Protein AF-A0A4Q0YR95-F1 (afdb_monomer_lite)

Foldseek 3Di:
DDDDDPCQDQQQFDWDDDPNDTDTDGDDDPDWLDELVVLVLVVLVCLLVVVVVCLVVSVVCVVVVRYDDPDPLSVLLSCLLCCLVVNRNDPCNVVSVVVNLVVLVVQCVPPVRVLVSLCSVQARVLLNQLSVCLVVVPLVSNQVSLVSSLVSLVCSQPVDPPNPPCPVSQENSSSLSSLLCSCVPRVRDYPDDDSRHDPCSSDDDD

InterPro domains:
  IPR029074 Immunity protein 49 [PF15575] (20-199)

Secondary structure (DSSP, 8-state):
-------PPTT-EEEEEETTEEEEEEP----SSEEHHHHHHHHHHHHHTT-GGGHHHHHHHHHTT-EE-SSHHHHHHHHHHHHHTTSS--S-HHHHHHHHHHHHHHHHTSGGGHHHHHHIIIIIIHHHHHHHHHHHT-HHHHHHHHHHHHHHHHHHHHSSS-GGG-GGGS--HHHHHHHHHHHHHH----SS--TTS-GGGGS---

Sequence (206 aa):
MTHRRNAVPQDAVFPFCYGEREFKLSGHKGKLPIEAPDWFHSIALTIVARRFEDLNDLMAIEENGLLEYRSKQTKLAMDLCLHCLGLKPSAEPSELLDTFLAEIESNQKIQEKKELALGGLTITLGFFDVMRAIHAKDETDYRQAIYKAVEMHKEWFTHDEDFSGRIIGYISLPLLAAAKYAYSKYGFNIDFESPYLPTYIFMDQK

Structure (mmCIF, N/CA/C/O backbone):
data_AF-A0A4Q0YR95-F1
#
_entry.id   AF-A0A4Q0YR95-F1
#
loop_
_atom_site.group_PDB
_atom_site.id
_atom_site.type_symbol
_atom_site.label_atom_id
_atom_site.label_alt_id
_atom_site.label_comp_id
_atom_site.label_asym_id
_atom_site.label_entity_id
_atom_site.label_seq_id
_atom_site.pdbx_PDB_ins_code
_atom_site.Cartn_x
_atom_site.Cartn_y
_atom_site.Cartn_z
_atom_site.occupancy
_atom_site.B_iso_or_equiv
_atom_site.auth_seq_id
_atom_site.auth_comp_id
_atom_site.auth_asym_id
_atom_site.auth_atom_id
_atom_site.pdbx_PDB_model_num
ATOM 1 N N . MET A 1 1 ? 10.758 -31.265 -5.517 1.00 30.92 1 MET A N 1
ATOM 2 C CA . MET A 1 1 ? 10.386 -31.113 -6.937 1.00 30.92 1 MET A CA 1
ATOM 3 C C . MET A 1 1 ? 10.092 -29.643 -7.152 1.00 30.92 1 MET A C 1
ATOM 5 O O . MET A 1 1 ? 9.118 -29.142 -6.618 1.00 30.92 1 MET A O 1
ATOM 9 N N . THR A 1 2 ? 11.009 -28.930 -7.794 1.00 32.34 2 THR A N 1
ATOM 10 C CA . THR A 1 2 ? 10.889 -27.505 -8.107 1.00 32.34 2 THR A CA 1
ATOM 11 C C . THR A 1 2 ? 9.807 -27.333 -9.168 1.00 32.34 2 THR A C 1
ATOM 13 O O . THR A 1 2 ? 9.967 -27.816 -10.290 1.00 32.34 2 THR A O 1
ATOM 16 N N . HIS A 1 3 ? 8.689 -26.695 -8.815 1.00 31.12 3 HIS A N 1
ATOM 17 C CA . HIS A 1 3 ? 7.694 -26.291 -9.802 1.00 31.12 3 HIS A CA 1
ATOM 18 C C . HIS A 1 3 ? 8.397 -25.451 -10.873 1.00 31.12 3 HIS A C 1
ATOM 20 O O . HIS A 1 3 ? 9.114 -24.493 -10.576 1.00 31.12 3 HIS A O 1
ATOM 26 N N . ARG A 1 4 ? 8.268 -25.884 -12.132 1.00 36.03 4 ARG A N 1
ATOM 27 C CA . ARG A 1 4 ? 8.764 -25.141 -13.288 1.00 36.03 4 ARG A CA 1
ATOM 28 C C . ARG A 1 4 ? 8.115 -23.763 -13.239 1.00 36.03 4 ARG A C 1
ATOM 30 O O . ARG A 1 4 ? 6.894 -23.677 -13.321 1.00 36.03 4 ARG A O 1
ATOM 37 N N . ARG A 1 5 ? 8.932 -22.707 -13.138 1.00 46.91 5 ARG A N 1
ATOM 38 C CA . ARG A 1 5 ? 8.509 -21.344 -13.486 1.00 46.91 5 ARG A CA 1
ATOM 39 C C . ARG A 1 5 ? 7.731 -21.427 -14.798 1.00 46.91 5 ARG A C 1
ATOM 41 O O . ARG A 1 5 ? 8.181 -22.129 -15.708 1.00 46.91 5 ARG A O 1
ATOM 48 N N . ASN A 1 6 ? 6.622 -20.698 -14.900 1.00 42.84 6 ASN A N 1
ATOM 49 C CA . ASN A 1 6 ? 5.956 -20.384 -16.163 1.00 42.84 6 ASN A CA 1
ATOM 50 C C . ASN A 1 6 ? 6.914 -19.561 -17.046 1.00 42.84 6 ASN A C 1
ATOM 52 O O . ASN A 1 6 ? 6.737 -18.370 -17.269 1.00 42.84 6 ASN A O 1
ATOM 56 N N . ALA A 1 7 ? 7.995 -20.186 -17.503 1.00 49.75 7 ALA A N 1
ATOM 57 C CA . ALA A 1 7 ? 8.909 -19.658 -18.487 1.00 49.75 7 ALA A CA 1
ATOM 58 C C . ALA A 1 7 ? 8.273 -19.961 -19.839 1.00 49.75 7 ALA A C 1
ATOM 60 O O . ALA A 1 7 ? 8.592 -20.961 -20.480 1.00 49.75 7 ALA A O 1
ATOM 61 N N . VAL A 1 8 ? 7.310 -19.129 -20.235 1.00 53.41 8 VAL A N 1
ATOM 62 C CA . VAL A 1 8 ? 6.854 -19.113 -21.623 1.00 53.41 8 VAL A CA 1
ATOM 63 C C . VAL A 1 8 ? 8.092 -18.788 -22.468 1.00 53.41 8 VAL A C 1
ATOM 65 O O . VAL A 1 8 ? 8.757 -17.784 -22.187 1.00 53.41 8 VAL A O 1
ATOM 68 N N . PRO A 1 9 ? 8.479 -19.649 -23.429 1.00 55.91 9 PRO A N 1
ATOM 69 C CA . PRO A 1 9 ? 9.606 -19.368 -24.302 1.00 55.91 9 PRO A CA 1
ATOM 70 C C . PRO A 1 9 ? 9.427 -18.001 -24.957 1.00 55.91 9 PRO A C 1
ATOM 72 O O . PRO A 1 9 ? 8.311 -17.627 -25.320 1.00 55.91 9 PRO A O 1
ATOM 75 N N . GLN A 1 10 ? 10.523 -17.257 -25.093 1.00 55.00 10 GLN A N 1
ATOM 76 C CA . GLN A 1 10 ? 10.536 -16.045 -25.905 1.00 55.00 10 GLN A CA 1
ATOM 77 C C . GLN A 1 10 ? 9.979 -16.424 -27.287 1.00 55.00 10 GLN A C 1
ATOM 79 O O . GLN A 1 10 ? 10.401 -17.436 -27.845 1.00 55.00 10 GLN A O 1
ATOM 84 N N . ASP A 1 11 ? 8.967 -15.692 -27.754 1.00 62.09 11 ASP A N 1
ATOM 85 C CA . ASP A 1 11 ? 8.247 -15.924 -29.020 1.00 62.09 11 ASP A CA 1
ATOM 86 C C . ASP A 1 11 ? 7.175 -17.033 -29.016 1.00 62.09 11 ASP A C 1
ATOM 88 O O . ASP A 1 11 ? 6.506 -17.249 -30.030 1.00 62.09 11 ASP A O 1
ATOM 92 N N . ALA A 1 12 ? 6.923 -17.702 -27.885 1.00 68.25 12 ALA A N 1
ATOM 93 C CA . ALA A 1 12 ? 5.752 -18.567 -27.770 1.00 68.25 12 ALA A CA 1
ATOM 94 C C . ALA A 1 12 ? 4.478 -17.716 -27.644 1.00 68.25 12 ALA A C 1
ATOM 96 O O . ALA A 1 12 ? 4.335 -16.890 -26.738 1.00 68.25 12 ALA A O 1
ATOM 97 N N . VAL A 1 13 ? 3.549 -17.934 -28.573 1.00 72.31 13 VAL A N 1
ATOM 98 C CA . VAL A 1 13 ? 2.213 -17.338 -28.547 1.00 72.31 13 VAL A CA 1
ATOM 99 C C . VAL A 1 13 ? 1.330 -18.186 -27.642 1.00 72.31 13 VAL A C 1
ATOM 101 O O . VAL A 1 13 ? 1.069 -19.351 -27.938 1.00 72.31 13 VAL A O 1
ATOM 104 N N . PHE A 1 14 ? 0.868 -17.598 -26.544 1.00 71.06 14 PHE A N 1
ATOM 105 C CA . PHE A 1 14 ? -0.110 -18.206 -25.658 1.00 71.06 14 PHE A CA 1
ATOM 106 C C . PHE A 1 14 ? -1.522 -17.782 -26.091 1.00 71.06 14 PHE A C 1
ATOM 108 O O . PHE A 1 14 ? -1.833 -16.584 -26.046 1.00 71.06 14 PHE A O 1
ATOM 115 N N . PRO A 1 15 ? -2.375 -18.722 -26.537 1.00 77.69 15 PRO A N 1
ATOM 116 C CA . PRO A 1 15 ? -3.771 -18.424 -26.805 1.00 77.69 15 PRO A CA 1
ATOM 117 C C . PRO A 1 15 ? -4.523 -18.262 -25.479 1.00 77.69 15 PRO A C 1
ATOM 119 O O . PRO A 1 15 ? -4.518 -19.146 -24.624 1.00 77.69 15 PRO A O 1
ATOM 122 N N . PHE A 1 16 ? -5.174 -17.119 -25.314 1.00 79.44 16 PHE A N 1
ATOM 123 C CA . PHE A 1 16 ? -6.050 -16.803 -24.192 1.00 79.44 16 PHE A CA 1
ATOM 124 C C . PHE A 1 16 ? -7.426 -16.444 -24.746 1.00 79.44 16 PHE A C 1
ATOM 126 O O . PHE A 1 16 ? -7.534 -15.531 -25.557 1.00 79.44 16 PHE A O 1
ATOM 133 N N . CYS A 1 17 ? -8.483 -17.128 -24.316 1.00 82.56 17 CYS A N 1
ATOM 134 C CA . CYS A 1 17 ? -9.848 -16.775 -24.705 1.00 82.56 17 CYS A CA 1
ATOM 135 C C . CYS A 1 17 ? -10.537 -16.003 -23.578 1.00 82.56 17 CYS A C 1
ATOM 137 O O . CYS A 1 17 ? -10.539 -16.451 -22.432 1.00 82.56 17 CYS A O 1
ATOM 139 N N . TYR A 1 18 ? -11.167 -14.878 -23.917 1.00 78.94 18 TYR A N 1
ATOM 140 C CA . TYR A 1 18 ? -12.079 -14.163 -23.027 1.00 78.94 18 TYR A CA 1
ATOM 141 C C . TYR A 1 18 ? -13.428 -13.990 -23.723 1.00 78.94 18 TYR A C 1
ATOM 143 O O . TYR A 1 18 ? -13.545 -13.281 -24.727 1.00 78.94 18 TYR A O 1
ATOM 151 N N . GLY A 1 19 ? -14.439 -14.693 -23.206 1.00 83.81 19 GLY A N 1
ATOM 152 C CA . GLY A 1 19 ? -15.699 -14.897 -23.917 1.00 83.81 19 GLY A CA 1
ATOM 153 C C . GLY A 1 19 ? -15.459 -15.630 -25.239 1.00 83.81 19 GLY A C 1
ATOM 154 O O . GLY A 1 19 ? -14.749 -16.631 -25.282 1.00 83.81 19 GLY A O 1
ATOM 155 N N . GLU A 1 20 ? -16.013 -15.101 -26.326 1.00 87.25 20 GLU A N 1
ATOM 156 C CA . GLU A 1 20 ? -15.857 -15.661 -27.678 1.00 87.25 20 GLU A CA 1
ATOM 157 C C . GLU A 1 20 ? -14.596 -15.160 -28.403 1.00 87.25 20 GLU A C 1
ATOM 159 O O . GLU A 1 20 ? -14.344 -15.524 -29.552 1.00 87.25 20 GLU A O 1
ATOM 164 N N . ARG A 1 21 ? -13.796 -14.300 -27.760 1.00 77.06 21 ARG A N 1
ATOM 165 C CA . ARG A 1 21 ? -12.640 -13.662 -28.389 1.00 77.06 21 ARG A CA 1
ATOM 166 C C . ARG A 1 21 ? -11.344 -14.349 -27.981 1.00 77.06 21 ARG A C 1
ATOM 168 O O . ARG A 1 21 ? -11.005 -14.398 -26.801 1.00 77.06 21 ARG A O 1
ATOM 175 N N . GLU A 1 22 ? -10.599 -14.822 -28.975 1.00 89.81 22 GLU A N 1
ATOM 176 C CA . GLU A 1 22 ? -9.243 -15.343 -28.801 1.00 89.81 22 GLU A CA 1
ATOM 177 C C . GLU A 1 22 ? -8.216 -14.201 -28.881 1.00 89.81 22 GLU A C 1
ATOM 179 O O . GLU A 1 22 ? -8.213 -13.391 -29.812 1.00 89.81 22 GLU A O 1
ATOM 184 N N . PHE A 1 23 ? -7.320 -14.157 -27.903 1.00 84.25 23 PHE A N 1
ATOM 185 C CA . PHE A 1 23 ? -6.152 -13.293 -27.839 1.00 84.25 23 PHE A CA 1
ATOM 186 C C . PHE A 1 23 ? -4.902 -14.146 -28.007 1.00 84.25 23 PHE A C 1
ATOM 188 O O . PHE A 1 23 ? -4.759 -15.204 -27.399 1.00 84.25 23 PHE A O 1
ATOM 195 N N . LYS A 1 24 ? -3.968 -13.657 -28.815 1.00 83.56 24 LYS A N 1
ATOM 196 C CA . LYS A 1 24 ? -2.672 -14.291 -29.049 1.00 83.56 24 LYS A CA 1
ATOM 197 C C . LYS A 1 24 ? -1.614 -13.452 -28.359 1.00 83.56 24 LYS A C 1
ATOM 199 O O . LYS A 1 24 ? -1.195 -12.428 -28.890 1.00 83.56 24 LYS A O 1
ATOM 204 N N . LEU A 1 25 ? -1.254 -13.848 -27.142 1.00 74.81 25 LEU A N 1
ATOM 205 C CA . LEU A 1 25 ? -0.317 -13.103 -26.310 1.00 74.81 25 LEU A CA 1
ATOM 206 C C . LEU A 1 25 ? 1.092 -13.649 -26.522 1.00 74.81 25 LEU A C 1
ATOM 208 O O . LEU A 1 25 ? 1.332 -14.839 -26.336 1.00 74.81 25 LEU A O 1
ATOM 212 N N . SER A 1 26 ? 2.031 -12.788 -26.897 1.00 66.38 26 SER A N 1
ATOM 213 C CA . SER A 1 26 ? 3.437 -13.176 -26.993 1.00 66.38 26 SER A CA 1
ATOM 214 C C . SER A 1 26 ? 4.070 -13.198 -25.605 1.00 66.38 26 SER A C 1
ATOM 216 O O . SER A 1 26 ? 4.016 -12.206 -24.870 1.00 66.38 26 SER A O 1
ATOM 218 N N . GLY A 1 27 ? 4.707 -14.315 -25.253 1.00 58.44 27 GLY A N 1
ATOM 219 C CA . GLY A 1 27 ? 5.546 -14.393 -24.064 1.00 58.44 27 GLY A CA 1
ATOM 220 C C . GLY A 1 27 ? 6.727 -13.427 -24.166 1.00 58.44 27 GLY A C 1
ATOM 221 O O . GLY A 1 27 ? 7.468 -13.437 -25.148 1.00 58.44 27 GLY A O 1
ATOM 222 N N . HIS A 1 28 ? 6.921 -12.606 -23.137 1.00 56.16 28 HIS A N 1
ATOM 223 C CA . HIS A 1 28 ? 8.118 -11.786 -22.974 1.00 56.16 28 HIS A CA 1
ATOM 224 C C . HIS A 1 28 ? 8.900 -12.316 -21.773 1.00 56.16 28 HIS A C 1
ATOM 226 O O . HIS A 1 28 ? 8.308 -12.656 -20.747 1.00 56.16 28 HIS A O 1
ATOM 232 N N . LYS A 1 29 ? 10.236 -12.367 -21.864 1.00 59.12 29 LYS A N 1
ATOM 233 C CA . LYS A 1 29 ? 11.054 -12.534 -20.657 1.00 59.12 29 LYS A CA 1
ATOM 234 C C . LYS A 1 29 ? 10.781 -11.330 -19.762 1.00 59.12 29 LYS A C 1
ATOM 236 O O . LYS A 1 29 ? 11.094 -10.206 -20.154 1.00 59.12 29 LYS A O 1
ATOM 241 N N . GLY A 1 30 ? 10.198 -11.567 -18.588 1.00 59.97 30 GLY A N 1
ATOM 242 C CA . GLY A 1 30 ? 10.101 -10.538 -17.558 1.00 59.97 30 GLY A CA 1
ATOM 243 C C . GLY A 1 30 ? 11.485 -9.932 -17.333 1.00 59.97 30 GLY A C 1
ATOM 244 O O . GLY A 1 30 ? 12.474 -10.665 -17.238 1.00 59.97 30 GLY A O 1
ATOM 245 N N . LYS A 1 31 ? 11.574 -8.600 -17.323 1.00 65.62 31 LYS A N 1
ATOM 246 C CA . LYS A 1 31 ? 12.810 -7.929 -16.925 1.00 65.62 31 LYS A CA 1
ATOM 247 C C . LYS A 1 31 ? 12.984 -8.168 -15.427 1.00 65.62 31 LYS A C 1
ATOM 249 O O . LYS A 1 31 ? 12.062 -7.926 -14.657 1.00 65.62 31 LYS A O 1
ATOM 254 N N . LEU A 1 32 ? 14.139 -8.711 -15.055 1.00 69.50 32 LEU A N 1
ATOM 255 C CA . LEU A 1 32 ? 14.597 -8.744 -13.673 1.00 69.50 32 LEU A CA 1
ATOM 256 C C . LEU A 1 32 ? 15.704 -7.693 -13.519 1.00 69.50 32 LEU A C 1
ATOM 258 O O . LEU A 1 32 ? 16.542 -7.595 -14.424 1.00 69.50 32 LEU A O 1
ATOM 262 N N . PRO A 1 33 ? 15.748 -6.963 -12.395 1.00 80.44 33 PRO A N 1
ATOM 263 C CA . PRO A 1 33 ? 14.792 -7.006 -11.276 1.00 80.44 33 PRO A CA 1
ATOM 264 C C . PRO A 1 33 ? 13.407 -6.417 -11.636 1.00 80.44 33 PRO A C 1
ATOM 266 O O . PRO A 1 33 ? 13.286 -5.669 -12.603 1.00 80.44 33 PRO A O 1
ATOM 269 N N . ILE A 1 34 ? 12.357 -6.816 -10.904 1.00 88.25 34 ILE A N 1
ATOM 270 C CA . ILE A 1 34 ? 10.993 -6.270 -11.064 1.00 88.25 34 ILE A CA 1
ATOM 271 C C . ILE A 1 34 ? 10.859 -5.044 -10.166 1.00 88.25 34 ILE A C 1
ATOM 273 O O . ILE A 1 34 ? 11.240 -5.095 -8.998 1.00 88.25 34 ILE A O 1
ATOM 277 N N . GLU A 1 35 ? 10.282 -3.957 -10.666 1.00 90.75 35 GLU A N 1
ATOM 278 C CA . GLU A 1 35 ? 10.023 -2.787 -9.830 1.00 90.75 35 GLU A CA 1
ATOM 279 C C . GLU A 1 35 ? 9.022 -3.116 -8.717 1.00 90.75 35 GLU A C 1
ATOM 281 O O . GLU A 1 35 ? 7.934 -3.639 -8.968 1.00 90.75 35 GLU A O 1
ATOM 286 N N . ALA A 1 36 ? 9.378 -2.791 -7.471 1.00 92.38 36 ALA A N 1
ATOM 287 C CA . ALA A 1 36 ? 8.553 -3.122 -6.313 1.00 92.38 36 ALA A CA 1
ATOM 288 C C . ALA A 1 36 ? 7.101 -2.593 -6.401 1.00 92.38 36 ALA A C 1
ATOM 290 O O . ALA A 1 36 ? 6.194 -3.348 -6.046 1.00 92.38 36 ALA A O 1
ATOM 291 N N . PRO A 1 37 ? 6.825 -1.374 -6.919 1.00 89.56 37 PRO A N 1
ATOM 292 C CA . PRO A 1 37 ? 5.449 -0.918 -7.129 1.00 89.56 37 PRO A CA 1
ATOM 293 C C . PRO A 1 37 ? 4.638 -1.797 -8.097 1.00 89.56 37 PRO A C 1
ATOM 295 O O . PRO A 1 37 ? 3.492 -2.130 -7.801 1.00 89.56 37 PRO A O 1
ATOM 298 N N . ASP A 1 38 ? 5.227 -2.233 -9.215 1.00 89.44 38 ASP A N 1
ATOM 299 C CA . ASP A 1 38 ? 4.552 -3.088 -10.207 1.00 89.44 38 ASP A CA 1
ATOM 300 C C . ASP A 1 38 ? 4.279 -4.493 -9.656 1.00 89.44 38 ASP A C 1
ATOM 302 O O . ASP A 1 38 ? 3.220 -5.093 -9.876 1.00 89.44 38 ASP A O 1
ATOM 306 N N . TRP A 1 39 ? 5.224 -5.015 -8.877 1.00 93.94 39 TRP A N 1
ATOM 307 C CA . TRP A 1 39 ? 5.022 -6.247 -8.128 1.00 93.94 39 TRP A CA 1
ATOM 308 C C . TRP A 1 39 ? 3.880 -6.113 -7.108 1.00 93.94 39 TRP A C 1
ATOM 310 O O . TRP A 1 39 ? 3.000 -6.974 -7.051 1.00 93.94 39 TRP A O 1
ATOM 320 N N . PHE A 1 40 ? 3.824 -5.012 -6.358 1.00 94.88 40 PHE A N 1
ATOM 321 C CA . PHE A 1 40 ? 2.749 -4.778 -5.395 1.00 94.88 40 PHE A CA 1
ATOM 322 C C . PHE A 1 40 ? 1.379 -4.615 -6.071 1.00 94.88 40 PHE A C 1
ATOM 324 O O . PHE A 1 40 ? 0.372 -5.113 -5.567 1.00 94.88 40 PHE A O 1
ATOM 331 N N . HIS A 1 41 ? 1.321 -4.006 -7.258 1.00 93.06 41 HIS A N 1
ATOM 332 C CA . HIS A 1 41 ? 0.108 -3.995 -8.081 1.00 93.06 41 HIS A CA 1
ATOM 333 C C . HIS A 1 41 ? -0.371 -5.410 -8.430 1.00 93.06 41 HIS A C 1
ATOM 335 O O . HIS A 1 41 ? -1.574 -5.672 -8.411 1.00 93.06 41 HIS A O 1
ATOM 341 N N . SER A 1 42 ? 0.551 -6.342 -8.676 1.00 93.88 42 SER A N 1
ATOM 342 C CA . SER A 1 42 ? 0.215 -7.750 -8.919 1.00 93.88 42 SER A CA 1
ATOM 343 C C . SER A 1 42 ? -0.379 -8.419 -7.672 1.00 93.88 42 SER A C 1
ATOM 345 O O . SER A 1 42 ? -1.356 -9.161 -7.785 1.00 93.88 42 SER A O 1
ATOM 347 N N . ILE A 1 43 ? 0.128 -8.102 -6.473 1.00 95.69 43 ILE A N 1
ATOM 348 C CA . ILE A 1 43 ? -0.476 -8.535 -5.198 1.00 95.69 43 ILE A CA 1
ATOM 349 C C . ILE A 1 43 ? -1.898 -7.987 -5.065 1.00 95.69 43 ILE A C 1
ATOM 351 O O . ILE A 1 43 ? -2.835 -8.741 -4.799 1.00 95.69 43 ILE A O 1
ATOM 355 N N . ALA A 1 44 ? -2.075 -6.684 -5.281 1.00 95.00 44 ALA A N 1
ATOM 356 C CA . ALA A 1 44 ? -3.373 -6.035 -5.168 1.00 95.00 44 ALA A CA 1
ATOM 357 C C . ALA A 1 44 ? -4.409 -6.653 -6.124 1.00 95.00 44 ALA A C 1
ATOM 359 O O . ALA A 1 44 ? -5.516 -6.989 -5.702 1.00 95.00 44 ALA A O 1
ATOM 360 N N . LEU A 1 45 ? -4.034 -6.883 -7.386 1.00 93.44 45 LEU A N 1
ATOM 361 C CA . LEU A 1 45 ? -4.885 -7.558 -8.371 1.00 93.44 45 LEU A CA 1
ATOM 362 C C . LEU A 1 45 ? -5.242 -8.984 -7.948 1.00 93.44 45 LEU A C 1
ATOM 364 O O . LEU A 1 45 ? -6.392 -9.392 -8.093 1.00 93.44 45 LEU A O 1
ATOM 368 N N . THR A 1 46 ? -4.286 -9.718 -7.384 1.00 93.69 46 THR A N 1
ATOM 369 C CA . THR A 1 46 ? -4.498 -11.081 -6.879 1.00 93.69 46 THR A CA 1
ATOM 370 C C . THR A 1 46 ? -5.533 -11.105 -5.752 1.00 93.69 46 THR A C 1
ATOM 372 O O . THR A 1 46 ? -6.437 -11.942 -5.760 1.00 93.69 46 THR A O 1
ATOM 375 N N . ILE A 1 47 ? -5.465 -10.140 -4.827 1.00 92.75 47 ILE A N 1
ATOM 376 C CA . ILE A 1 47 ? -6.448 -9.968 -3.746 1.00 92.75 47 ILE A CA 1
ATOM 377 C C . ILE A 1 47 ? -7.826 -9.616 -4.317 1.00 92.75 47 ILE A C 1
ATOM 379 O O . ILE A 1 47 ? -8.822 -10.244 -3.954 1.00 92.75 47 ILE A O 1
ATOM 383 N N . VAL A 1 48 ? -7.894 -8.644 -5.232 1.00 92.88 48 VAL A N 1
ATOM 384 C CA . VAL A 1 48 ? -9.154 -8.207 -5.859 1.00 92.88 48 VAL A CA 1
ATOM 385 C C . VAL A 1 48 ? -9.822 -9.355 -6.623 1.00 92.88 48 VAL A C 1
ATOM 387 O O . VAL A 1 48 ? -11.033 -9.546 -6.507 1.00 92.88 48 VAL A O 1
ATOM 390 N N . ALA A 1 49 ? -9.034 -10.151 -7.349 1.00 90.75 49 ALA A N 1
ATOM 391 C CA . ALA A 1 49 ? -9.486 -11.314 -8.111 1.00 90.75 49 ALA A CA 1
ATOM 392 C C . ALA A 1 49 ? -9.701 -12.577 -7.257 1.00 90.75 49 ALA A C 1
ATOM 394 O O . ALA A 1 49 ? -10.119 -13.600 -7.794 1.00 90.75 49 ALA A O 1
ATOM 395 N N . ARG A 1 50 ? -9.425 -12.523 -5.944 1.00 87.56 50 ARG A N 1
ATOM 396 C CA . ARG A 1 50 ? -9.520 -13.654 -5.001 1.00 87.56 50 ARG A CA 1
ATOM 397 C C . ARG A 1 50 ? -8.655 -14.868 -5.370 1.00 87.56 50 ARG A C 1
ATOM 399 O O . ARG A 1 50 ? -8.966 -15.981 -4.957 1.00 87.56 50 ARG A O 1
ATOM 406 N N . ARG A 1 51 ? -7.562 -14.658 -6.104 1.00 89.88 51 ARG A N 1
ATOM 407 C CA . ARG A 1 51 ? -6.618 -15.708 -6.524 1.00 89.88 51 ARG A CA 1
ATOM 408 C C . ARG A 1 51 ? -5.537 -15.938 -5.468 1.00 89.88 51 ARG A C 1
ATOM 410 O O . ARG A 1 51 ? -4.347 -15.840 -5.741 1.00 89.88 51 ARG A O 1
ATOM 417 N N . PHE A 1 52 ? -5.944 -16.141 -4.216 1.00 87.00 52 PHE A N 1
ATOM 418 C CA . PHE A 1 52 ? -5.028 -16.142 -3.069 1.00 87.00 52 PHE A CA 1
ATOM 419 C C . PHE A 1 52 ? -3.919 -17.200 -3.165 1.00 87.00 52 PHE A C 1
ATOM 421 O O . PHE A 1 52 ? -2.857 -17.021 -2.574 1.00 87.00 52 PHE A O 1
ATOM 428 N N . GLU A 1 53 ? -4.136 -18.268 -3.929 1.00 86.75 53 GLU A N 1
ATOM 429 C CA . GLU A 1 53 ? -3.137 -19.284 -4.255 1.00 86.75 53 GLU A CA 1
ATOM 430 C C . GLU A 1 53 ? -1.890 -18.713 -4.950 1.00 86.75 53 GLU A C 1
ATOM 432 O O . GLU A 1 53 ? -0.785 -19.194 -4.695 1.00 86.75 53 GLU A O 1
ATOM 437 N N . ASP A 1 54 ? -2.042 -17.643 -5.738 1.00 90.12 54 ASP A N 1
ATOM 438 C CA . ASP A 1 54 ? -0.946 -17.002 -6.471 1.00 90.12 54 ASP A CA 1
ATOM 439 C C . ASP A 1 54 ? -0.101 -16.080 -5.571 1.00 90.12 54 ASP A C 1
ATOM 441 O O . ASP A 1 54 ? 1.004 -15.679 -5.947 1.00 90.12 54 ASP A O 1
ATOM 445 N N . LEU A 1 55 ? -0.578 -15.745 -4.362 1.00 92.00 55 LEU A N 1
ATOM 446 C CA . LEU A 1 55 ? 0.161 -14.876 -3.439 1.00 92.00 55 LEU A CA 1
ATOM 447 C C . LEU A 1 55 ? 1.488 -15.501 -3.005 1.00 92.00 55 LEU A C 1
ATOM 449 O O . LEU A 1 55 ? 2.457 -14.771 -2.830 1.00 92.00 55 LEU A O 1
ATOM 453 N N . ASN A 1 56 ? 1.564 -16.829 -2.876 1.00 90.88 56 ASN A N 1
ATOM 454 C CA . ASN A 1 56 ? 2.809 -17.509 -2.506 1.00 90.88 56 ASN A CA 1
ATOM 455 C C . ASN A 1 56 ? 3.901 -17.298 -3.564 1.00 90.88 56 ASN A C 1
ATOM 457 O O . ASN A 1 56 ? 5.040 -16.978 -3.227 1.00 90.88 56 ASN A O 1
ATOM 461 N N . ASP A 1 57 ? 3.544 -17.419 -4.845 1.00 89.94 57 ASP A N 1
ATOM 462 C CA . ASP A 1 57 ? 4.479 -17.207 -5.952 1.00 89.94 57 ASP A CA 1
ATOM 463 C C . ASP A 1 57 ? 4.922 -15.741 -6.035 1.00 89.94 57 ASP A C 1
ATOM 465 O O . ASP A 1 57 ? 6.093 -15.457 -6.298 1.00 89.94 57 ASP A O 1
ATOM 469 N N . LEU A 1 58 ? 4.006 -14.803 -5.767 1.00 93.69 58 LEU A N 1
ATOM 470 C CA . LEU A 1 58 ? 4.334 -13.381 -5.700 1.00 93.69 58 LEU A CA 1
ATOM 471 C C . LEU A 1 58 ? 5.253 -13.063 -4.518 1.00 93.69 58 LEU A C 1
ATOM 473 O O . LEU A 1 58 ? 6.238 -12.352 -4.707 1.00 93.69 58 LEU A O 1
ATOM 477 N N . MET A 1 59 ? 4.993 -13.598 -3.325 1.00 94.94 59 MET A N 1
ATOM 478 C CA . MET A 1 59 ? 5.844 -13.368 -2.152 1.00 94.94 59 MET A CA 1
ATOM 479 C C . MET A 1 59 ? 7.243 -13.968 -2.327 1.00 94.94 59 MET A C 1
ATOM 481 O O . MET A 1 59 ? 8.227 -13.329 -1.955 1.00 94.94 59 MET A O 1
ATOM 485 N N . ALA A 1 60 ? 7.365 -15.107 -3.015 1.00 91.69 60 ALA A N 1
ATOM 486 C CA . ALA A 1 60 ? 8.662 -15.698 -3.332 1.00 91.69 60 ALA A CA 1
ATOM 487 C C . ALA A 1 60 ? 9.571 -14.759 -4.158 1.00 91.69 60 ALA A C 1
ATOM 489 O O . ALA A 1 60 ? 10.795 -14.875 -4.089 1.00 91.69 60 ALA A O 1
ATOM 490 N N . ILE A 1 61 ? 9.025 -13.818 -4.940 1.00 91.00 61 ILE A N 1
ATOM 491 C CA . ILE A 1 61 ? 9.824 -12.811 -5.666 1.00 91.00 61 ILE A CA 1
ATOM 492 C C . ILE A 1 61 ? 10.563 -11.897 -4.678 1.00 91.00 61 ILE A C 1
ATOM 494 O O . ILE A 1 61 ? 11.759 -11.650 -4.845 1.00 91.00 61 ILE A O 1
ATOM 498 N N . GLU A 1 62 ? 9.869 -11.427 -3.641 1.00 93.62 62 GLU A N 1
ATOM 499 C CA . GLU A 1 62 ? 10.440 -10.570 -2.598 1.00 93.62 62 GLU A CA 1
ATOM 500 C C . GLU A 1 62 ? 11.464 -11.330 -1.752 1.00 93.62 62 GLU A C 1
ATOM 502 O O . GLU A 1 62 ? 12.587 -10.857 -1.581 1.00 93.62 62 GLU A O 1
ATOM 507 N N . GLU A 1 63 ? 11.126 -12.547 -1.323 1.00 92.62 63 GLU A N 1
ATOM 508 C CA . GLU A 1 63 ? 11.991 -13.398 -0.493 1.00 92.62 63 GLU A CA 1
ATOM 509 C C . GLU A 1 63 ? 13.312 -13.762 -1.184 1.00 92.62 63 GLU A C 1
ATOM 511 O O . GLU A 1 63 ? 14.352 -13.883 -0.538 1.00 92.62 63 GLU A O 1
ATOM 516 N N . ASN A 1 64 ? 13.290 -13.905 -2.512 1.00 91.31 64 ASN A N 1
ATOM 517 C CA . ASN A 1 64 ? 14.482 -14.178 -3.314 1.00 91.31 64 ASN A CA 1
ATOM 518 C C . ASN A 1 64 ? 15.241 -12.905 -3.734 1.00 91.31 64 ASN A C 1
ATOM 520 O O . ASN A 1 64 ? 16.168 -12.990 -4.541 1.00 91.31 64 ASN A O 1
ATOM 524 N N . GLY A 1 65 ? 14.859 -11.728 -3.224 1.00 91.06 65 GLY A N 1
ATOM 525 C CA . GLY A 1 65 ? 15.541 -10.463 -3.507 1.00 91.06 65 GLY A CA 1
ATOM 526 C C . GLY A 1 65 ? 15.440 -10.023 -4.970 1.00 91.06 65 GLY A C 1
ATOM 527 O O . GLY A 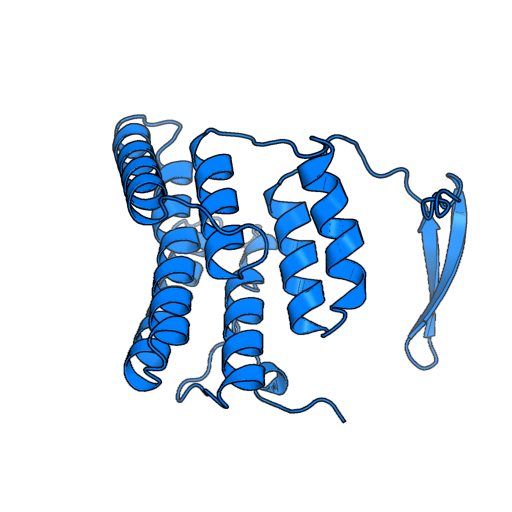1 65 ? 16.364 -9.400 -5.487 1.00 91.06 65 GLY A O 1
ATOM 528 N N . LEU A 1 66 ? 14.345 -10.365 -5.656 1.00 91.38 66 LEU A N 1
ATOM 529 C CA . LEU A 1 66 ? 14.150 -10.078 -7.084 1.00 91.38 66 LEU A CA 1
ATOM 530 C C . LEU A 1 66 ? 13.466 -8.725 -7.351 1.00 91.38 66 LEU A C 1
ATOM 532 O O . LEU A 1 66 ? 13.112 -8.435 -8.498 1.00 91.38 66 LEU A O 1
ATOM 536 N N . LEU A 1 67 ? 13.286 -7.912 -6.307 1.00 93.56 67 LEU A N 1
ATOM 537 C CA . LEU A 1 67 ? 12.662 -6.595 -6.376 1.00 93.56 67 LEU A CA 1
ATOM 538 C C . LEU A 1 67 ? 13.687 -5.467 -6.445 1.00 93.56 67 LEU A C 1
ATOM 540 O O . LEU A 1 67 ? 14.669 -5.438 -5.703 1.00 93.56 67 LEU A O 1
ATOM 544 N N . GLU A 1 68 ? 13.398 -4.493 -7.298 1.00 93.69 68 GLU A N 1
ATOM 545 C CA . GLU A 1 68 ? 14.090 -3.217 -7.360 1.00 93.69 68 GLU A CA 1
ATOM 546 C C . GLU A 1 68 ? 13.316 -2.151 -6.587 1.00 93.69 68 GLU A C 1
ATOM 548 O O . GLU A 1 68 ? 12.128 -1.910 -6.819 1.00 93.69 68 GLU A O 1
ATOM 553 N N . TYR A 1 69 ? 14.025 -1.467 -5.691 1.00 93.62 69 TYR A N 1
ATOM 554 C CA . TYR A 1 69 ? 13.509 -0.335 -4.936 1.00 93.62 69 TYR A CA 1
ATOM 555 C C . TYR A 1 69 ? 14.215 0.937 -5.395 1.00 93.62 69 TYR A C 1
ATOM 557 O O . TYR A 1 69 ? 15.402 1.125 -5.134 1.00 93.62 69 TYR A O 1
ATOM 565 N N . ARG A 1 70 ? 13.472 1.848 -6.030 1.00 88.88 70 ARG A N 1
ATOM 566 C CA . ARG A 1 70 ? 14.014 3.126 -6.528 1.00 88.88 70 ARG A CA 1
ATOM 567 C C . ARG A 1 70 ? 14.457 4.085 -5.417 1.00 88.88 70 ARG A C 1
ATOM 569 O O . ARG A 1 70 ? 15.188 5.037 -5.672 1.00 88.88 70 ARG A O 1
ATOM 576 N N . SER A 1 71 ? 13.997 3.871 -4.184 1.00 94.19 71 SER A N 1
ATOM 577 C CA . SER A 1 71 ? 14.375 4.681 -3.028 1.00 94.19 71 SER A CA 1
ATOM 578 C C . SER A 1 71 ? 14.172 3.931 -1.710 1.00 94.19 71 SER A C 1
ATOM 580 O O . SER A 1 71 ? 13.402 2.968 -1.636 1.00 94.19 71 SER A O 1
ATOM 582 N N . LYS A 1 72 ? 14.812 4.424 -0.642 1.00 96.56 72 LYS A N 1
ATOM 583 C CA . LYS A 1 72 ? 14.560 3.965 0.732 1.00 96.56 72 LYS A CA 1
ATOM 584 C C . LYS A 1 72 ? 13.092 4.155 1.127 1.00 96.56 72 LYS A C 1
ATOM 586 O O . LYS A 1 72 ? 12.509 3.252 1.718 1.00 96.56 72 LYS A O 1
ATOM 591 N N . GLN A 1 73 ? 12.481 5.276 0.740 1.00 96.75 73 GLN A N 1
ATOM 592 C CA . GLN A 1 73 ? 11.066 5.540 0.999 1.00 96.75 73 GLN A CA 1
ATOM 593 C C . GLN A 1 73 ? 10.153 4.507 0.322 1.00 96.75 73 GLN A C 1
ATOM 595 O O . GLN A 1 73 ? 9.222 4.019 0.950 1.00 96.75 73 GLN A O 1
ATOM 600 N N . THR A 1 74 ? 10.438 4.130 -0.930 1.00 94.00 74 THR A N 1
ATOM 601 C CA . THR A 1 74 ? 9.680 3.092 -1.650 1.00 94.00 74 THR A CA 1
ATOM 602 C C . THR A 1 74 ? 9.771 1.749 -0.934 1.00 94.00 74 THR A C 1
ATOM 604 O O . THR A 1 74 ? 8.760 1.075 -0.788 1.00 94.00 74 THR A O 1
ATOM 607 N N . LYS A 1 75 ? 10.961 1.369 -0.454 1.00 96.81 75 LYS A N 1
ATOM 608 C CA . LYS A 1 75 ? 11.131 0.133 0.316 1.00 96.81 75 LYS A CA 1
ATOM 609 C C . LYS A 1 75 ? 10.301 0.143 1.601 1.00 96.81 75 LYS A C 1
ATOM 611 O O . LYS A 1 75 ? 9.504 -0.763 1.805 1.00 96.81 75 LYS A O 1
ATOM 616 N N . LEU A 1 76 ? 10.428 1.204 2.400 1.00 97.69 76 LEU A N 1
ATOM 617 C CA . LEU A 1 76 ? 9.665 1.365 3.641 1.00 97.69 76 LEU A CA 1
ATOM 618 C C . LEU A 1 76 ? 8.152 1.343 3.392 1.00 97.69 76 LEU A C 1
ATOM 620 O O . LEU A 1 76 ? 7.429 0.700 4.143 1.00 97.69 76 LEU A O 1
ATOM 624 N N . ALA A 1 77 ? 7.678 1.987 2.320 1.00 95.62 77 ALA A N 1
ATOM 625 C CA . ALA A 1 77 ? 6.270 1.952 1.931 1.00 95.62 77 ALA A CA 1
ATOM 626 C C . ALA A 1 77 ? 5.784 0.527 1.631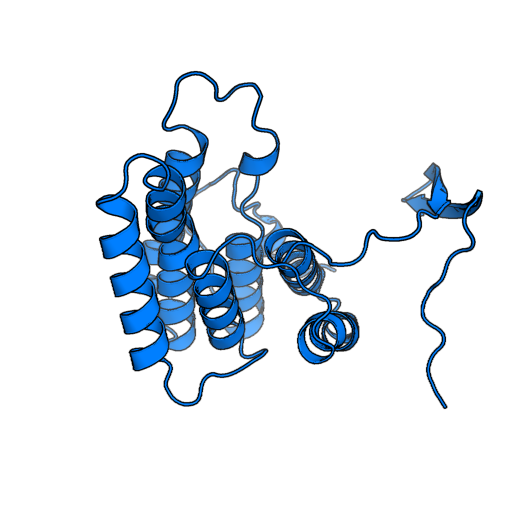 1.00 95.62 77 ALA A C 1
ATOM 628 O O . ALA A 1 77 ? 4.713 0.137 2.089 1.00 95.62 77 ALA A O 1
ATOM 629 N N . MET A 1 78 ? 6.566 -0.262 0.887 1.00 95.69 78 MET A N 1
ATOM 630 C CA . MET A 1 78 ? 6.219 -1.655 0.583 1.00 95.69 78 MET A CA 1
ATOM 631 C C . MET A 1 78 ? 6.200 -2.518 1.843 1.00 95.69 78 MET A C 1
ATOM 633 O O . MET A 1 78 ? 5.236 -3.251 2.049 1.00 95.69 78 MET A O 1
ATOM 637 N N . ASP A 1 79 ? 7.201 -2.381 2.715 1.00 96.69 79 ASP A N 1
ATOM 638 C CA . ASP A 1 79 ? 7.244 -3.088 3.999 1.00 96.69 79 ASP A CA 1
ATOM 639 C C . ASP A 1 79 ? 5.996 -2.765 4.847 1.00 96.69 79 ASP A C 1
ATOM 641 O O . ASP A 1 79 ? 5.361 -3.668 5.402 1.00 96.69 79 ASP A O 1
ATOM 645 N N . LEU A 1 80 ? 5.584 -1.490 4.880 1.00 96.56 80 LEU A N 1
ATOM 646 C CA . LEU A 1 80 ? 4.371 -1.037 5.565 1.00 96.56 80 LEU A CA 1
ATOM 647 C C . LEU A 1 80 ? 3.116 -1.696 4.981 1.00 96.56 80 LEU A C 1
ATOM 649 O O . LEU A 1 80 ? 2.297 -2.256 5.711 1.00 96.56 80 LEU A O 1
ATOM 653 N N . CYS A 1 81 ? 2.980 -1.665 3.654 1.00 95.56 81 CYS A N 1
ATOM 654 C CA . CYS A 1 81 ? 1.837 -2.236 2.956 1.00 95.56 81 CYS A CA 1
ATOM 655 C C . CYS A 1 81 ? 1.725 -3.752 3.174 1.00 95.56 81 CYS A C 1
ATOM 657 O O . CYS A 1 81 ? 0.631 -4.258 3.435 1.00 95.56 81 CYS A O 1
ATOM 659 N N . LEU A 1 82 ? 2.843 -4.482 3.108 1.00 96.25 82 LEU A N 1
ATOM 660 C CA . LEU A 1 82 ? 2.879 -5.929 3.337 1.00 96.25 82 LEU A CA 1
ATOM 661 C C . LEU A 1 82 ? 2.544 -6.292 4.785 1.00 96.25 82 LEU A C 1
ATOM 663 O O . LEU A 1 82 ? 1.840 -7.281 5.009 1.00 96.25 82 LEU A O 1
ATOM 667 N N . HIS A 1 83 ? 2.998 -5.492 5.755 1.00 96.00 83 HIS A N 1
ATOM 668 C CA . HIS A 1 83 ? 2.593 -5.644 7.150 1.00 96.00 83 HIS A CA 1
ATOM 669 C C . HIS A 1 83 ? 1.082 -5.443 7.301 1.00 96.00 83 HIS A C 1
ATOM 671 O O . HIS A 1 83 ? 0.404 -6.307 7.856 1.00 96.00 83 HIS A O 1
ATOM 677 N N . CYS A 1 84 ? 0.533 -4.355 6.753 1.00 95.56 84 CYS A N 1
ATOM 678 C CA . CYS A 1 84 ? -0.898 -4.067 6.822 1.00 95.56 84 CYS A CA 1
ATOM 679 C C . CYS A 1 84 ? -1.756 -5.170 6.191 1.00 95.56 84 CYS A C 1
ATOM 681 O O . CYS A 1 84 ? -2.814 -5.494 6.725 1.00 95.56 84 CYS A O 1
ATOM 683 N N . LEU A 1 85 ? -1.317 -5.770 5.085 1.00 93.88 85 LEU A N 1
ATOM 684 C CA . LEU A 1 85 ? -2.016 -6.893 4.450 1.00 93.88 85 LEU A CA 1
ATOM 685 C C . LEU A 1 85 ? -1.815 -8.231 5.183 1.00 93.88 85 LEU A C 1
ATOM 687 O O . LEU A 1 85 ? -2.469 -9.214 4.843 1.00 93.88 85 LEU A O 1
ATOM 691 N N . GLY A 1 86 ? -0.927 -8.289 6.179 1.00 93.25 86 GLY A N 1
ATOM 692 C CA . GLY A 1 86 ? -0.573 -9.517 6.892 1.00 93.25 86 GLY A CA 1
ATOM 693 C C . GLY A 1 86 ? 0.272 -10.495 6.069 1.00 93.25 86 GLY A C 1
ATOM 694 O O . GLY A 1 86 ? 0.426 -11.641 6.477 1.00 93.25 86 GLY A O 1
ATOM 695 N N . LEU A 1 87 ? 0.816 -10.059 4.927 1.00 93.94 87 LEU A N 1
ATOM 696 C CA . LEU A 1 87 ? 1.641 -10.883 4.035 1.00 93.94 87 LEU A CA 1
ATOM 697 C C . LEU A 1 87 ? 3.084 -10.990 4.533 1.00 93.94 87 LEU A C 1
ATOM 699 O O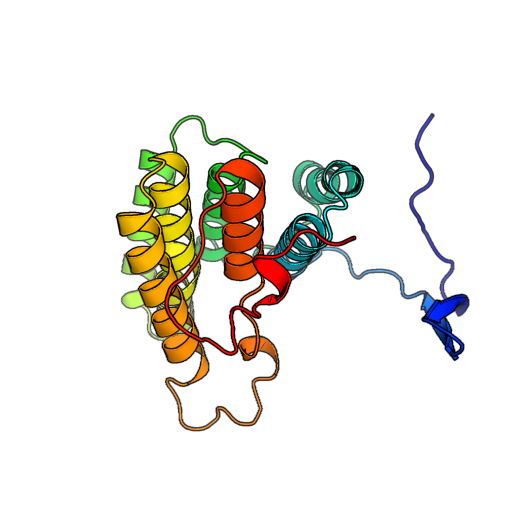 . LEU A 1 87 ? 3.710 -12.036 4.402 1.00 93.94 87 LEU A O 1
ATOM 703 N N . LYS A 1 88 ? 3.597 -9.912 5.136 1.00 94.94 88 LYS A N 1
ATOM 704 C CA . LYS A 1 88 ? 4.906 -9.888 5.795 1.00 94.94 88 LYS A CA 1
ATOM 705 C C . LYS A 1 88 ? 4.832 -9.040 7.066 1.00 94.94 88 LYS A C 1
ATOM 707 O O . LYS A 1 88 ? 5.157 -7.854 7.037 1.00 94.94 88 LYS A O 1
ATOM 712 N N . PRO A 1 89 ? 4.338 -9.602 8.183 1.00 94.19 89 PRO A N 1
ATOM 713 C CA . PRO A 1 89 ? 4.186 -8.846 9.417 1.00 94.19 89 PRO A CA 1
ATOM 714 C C . PRO A 1 89 ? 5.539 -8.356 9.953 1.00 94.19 89 PRO A C 1
ATOM 716 O O . PRO A 1 89 ? 6.424 -9.159 10.239 1.00 94.19 89 PRO A O 1
ATOM 719 N N . SER A 1 90 ? 5.688 -7.039 10.122 1.00 94.94 90 SER A N 1
ATOM 720 C CA . SER A 1 90 ? 6.766 -6.467 10.937 1.00 94.94 90 SER A CA 1
ATOM 721 C C . SER A 1 90 ? 6.590 -6.832 12.415 1.00 94.94 90 SER A C 1
ATOM 723 O O . SER A 1 90 ? 5.469 -6.788 12.925 1.00 94.94 90 SER A O 1
ATOM 725 N N . ALA A 1 91 ? 7.695 -7.150 13.095 1.00 94.88 91 ALA A N 1
ATOM 726 C CA . ALA A 1 91 ? 7.725 -7.306 14.551 1.00 94.88 91 ALA A CA 1
ATOM 727 C C . ALA A 1 91 ? 7.538 -5.960 15.273 1.00 94.88 91 ALA A C 1
ATOM 729 O O . ALA A 1 91 ? 6.895 -5.916 16.314 1.00 94.88 91 ALA A O 1
ATOM 730 N N . GLU A 1 92 ? 8.028 -4.874 14.668 1.00 96.19 92 GLU A N 1
ATOM 731 C CA . GLU A 1 92 ? 7.994 -3.515 15.215 1.00 96.19 92 GLU A CA 1
ATOM 732 C C . GLU A 1 92 ? 7.272 -2.575 14.227 1.00 96.19 92 GLU A C 1
ATOM 734 O O . GLU A 1 92 ? 7.901 -1.806 13.493 1.00 96.19 92 GLU A O 1
ATOM 739 N N . PRO A 1 93 ? 5.935 -2.668 14.101 1.00 94.19 93 PRO A N 1
ATOM 740 C CA . PRO A 1 93 ? 5.186 -1.884 13.119 1.00 94.19 93 PRO A CA 1
ATOM 741 C C . PRO A 1 93 ? 5.182 -0.379 13.414 1.00 94.19 93 PRO A C 1
ATOM 743 O O . PRO A 1 93 ? 5.149 0.418 12.478 1.00 94.19 93 PRO A O 1
ATOM 746 N N . SER A 1 94 ? 5.256 0.016 14.690 1.00 95.50 94 SER A N 1
ATOM 747 C CA . SER A 1 94 ? 5.374 1.424 15.087 1.00 95.50 94 SER A CA 1
ATOM 748 C C . SER A 1 94 ? 6.711 2.019 14.648 1.00 95.50 94 SER A C 1
ATOM 750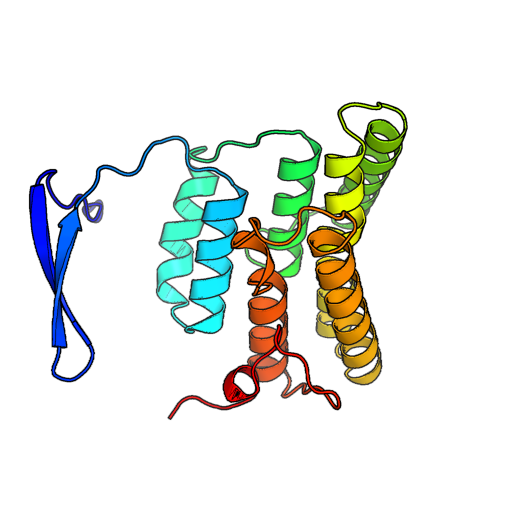 O O . SER A 1 94 ? 6.720 3.058 13.998 1.00 95.50 94 SER A O 1
ATOM 752 N N . GLU A 1 95 ? 7.824 1.321 14.891 1.00 97.69 95 GLU A N 1
ATOM 753 C CA . GLU A 1 95 ? 9.150 1.779 14.452 1.00 97.69 95 GLU A CA 1
ATOM 754 C C . GLU A 1 95 ? 9.253 1.862 12.923 1.00 97.69 95 GLU A C 1
ATOM 756 O O . GLU A 1 95 ? 9.873 2.780 12.377 1.00 97.69 95 GLU A O 1
ATOM 761 N N . LEU A 1 96 ? 8.619 0.924 12.212 1.00 97.75 96 LEU A N 1
ATOM 762 C CA . LEU A 1 96 ? 8.547 0.939 10.753 1.00 97.75 96 LEU A CA 1
ATOM 763 C C . LEU A 1 96 ? 7.801 2.183 10.237 1.00 97.75 96 LEU A C 1
ATOM 765 O O . LEU A 1 96 ? 8.283 2.842 9.311 1.00 97.75 96 LEU A O 1
ATOM 769 N N . LEU A 1 97 ? 6.665 2.532 10.851 1.00 97.56 97 LEU A N 1
ATOM 770 C CA . LEU A 1 97 ? 5.920 3.751 10.529 1.00 97.56 97 LEU A CA 1
ATOM 771 C C . LEU A 1 97 ? 6.728 5.012 10.846 1.00 97.56 97 LEU A C 1
ATOM 773 O O . LEU A 1 97 ? 6.837 5.885 9.987 1.00 97.56 97 LEU A O 1
ATOM 777 N N . ASP A 1 98 ? 7.341 5.091 12.024 1.00 98.19 98 ASP A N 1
ATOM 778 C CA . ASP A 1 98 ? 8.150 6.245 12.425 1.00 98.19 98 ASP A CA 1
ATOM 779 C C . ASP A 1 98 ? 9.334 6.449 11.471 1.00 98.19 98 ASP A C 1
ATOM 781 O O . ASP A 1 98 ? 9.615 7.567 11.029 1.00 98.19 98 ASP A O 1
ATOM 785 N N . THR A 1 99 ? 9.984 5.357 11.061 1.00 98.19 99 THR A N 1
ATOM 786 C CA . THR A 1 99 ? 11.076 5.392 10.079 1.00 98.19 99 THR A CA 1
ATOM 787 C C . THR A 1 99 ? 10.592 5.871 8.711 1.00 98.19 99 THR A C 1
ATOM 789 O O . THR A 1 99 ? 11.292 6.631 8.036 1.00 98.19 99 THR A O 1
ATOM 792 N N . PHE A 1 100 ? 9.399 5.448 8.287 1.00 98.12 100 PHE A N 1
ATOM 793 C CA . PHE A 1 100 ? 8.782 5.904 7.044 1.00 98.12 100 PHE A CA 1
ATOM 794 C C . PHE A 1 100 ? 8.450 7.401 7.078 1.00 98.12 100 PHE A C 1
ATOM 796 O O . PHE A 1 100 ? 8.796 8.126 6.143 1.00 98.12 100 PHE A O 1
ATOM 803 N N . LEU A 1 101 ? 7.852 7.881 8.170 1.00 98.06 101 LEU A N 1
ATOM 804 C CA . LEU A 1 101 ? 7.521 9.295 8.361 1.00 98.06 101 LEU A CA 1
ATOM 805 C C . LEU A 1 101 ? 8.778 10.177 8.389 1.00 98.06 101 LEU A C 1
ATOM 807 O O . LEU A 1 101 ? 8.814 11.210 7.719 1.00 98.06 101 LEU A O 1
ATOM 811 N N . ALA A 1 102 ? 9.834 9.743 9.081 1.00 98.19 102 ALA A N 1
ATOM 812 C CA . ALA A 1 102 ? 11.114 10.450 9.103 1.00 98.19 102 ALA A CA 1
ATOM 813 C C . ALA A 1 102 ? 11.765 10.528 7.707 1.00 98.19 102 ALA A C 1
ATOM 815 O O . ALA A 1 102 ? 12.360 11.545 7.343 1.00 98.19 102 ALA A O 1
ATOM 816 N N . GLU A 1 103 ? 11.640 9.470 6.898 1.00 98.12 103 GLU A N 1
ATOM 817 C CA . GLU A 1 103 ? 12.137 9.464 5.520 1.00 98.12 103 GLU A CA 1
ATOM 818 C C . GLU A 1 103 ? 11.353 10.440 4.626 1.00 98.12 103 GLU A C 1
ATOM 820 O O . GLU A 1 103 ? 11.970 11.172 3.849 1.00 98.12 103 GLU A O 1
ATOM 825 N N . ILE A 1 104 ? 10.021 10.507 4.768 1.00 96.88 104 ILE A N 1
ATOM 826 C CA . ILE A 1 104 ? 9.188 11.513 4.087 1.00 96.88 104 ILE A CA 1
ATOM 827 C C . ILE A 1 104 ? 9.651 12.921 4.468 1.00 96.88 104 ILE A C 1
ATOM 829 O O . ILE A 1 104 ? 9.925 13.728 3.580 1.00 96.88 104 ILE A O 1
ATOM 833 N N . GLU A 1 105 ? 9.777 13.220 5.764 1.00 97.19 105 GLU A N 1
ATOM 834 C CA . GLU A 1 105 ? 10.168 14.552 6.249 1.00 97.19 105 GLU A CA 1
ATOM 835 C C . GLU A 1 105 ? 11.550 14.970 5.719 1.00 97.19 105 GLU A C 1
ATOM 837 O O . GLU A 1 105 ? 11.772 16.120 5.331 1.00 97.19 105 GLU A O 1
ATOM 842 N N . SER A 1 106 ? 12.488 14.024 5.662 1.00 97.31 106 SER A N 1
ATOM 843 C CA . SER A 1 106 ? 13.812 14.239 5.078 1.00 97.31 106 SER A CA 1
ATOM 844 C C . SER A 1 106 ? 13.727 14.541 3.577 1.00 97.31 106 SER A C 1
ATOM 846 O O . SER A 1 106 ? 14.324 15.508 3.097 1.00 97.31 106 SER A O 1
ATOM 848 N N . ASN A 1 107 ? 12.929 13.773 2.831 1.00 96.81 107 ASN A N 1
ATOM 849 C CA . ASN A 1 107 ? 12.756 13.953 1.390 1.00 96.81 107 ASN A CA 1
ATOM 850 C C . ASN A 1 107 ? 12.015 15.252 1.032 1.00 96.81 107 ASN A C 1
ATOM 852 O O . ASN A 1 107 ? 12.342 15.860 0.016 1.00 96.81 107 ASN A O 1
ATOM 856 N N . GLN A 1 108 ? 11.100 15.747 1.874 1.00 95.19 108 GLN A N 1
ATOM 857 C CA . GLN A 1 108 ? 10.436 17.048 1.675 1.00 95.19 108 GLN A CA 1
ATOM 858 C C . GLN A 1 108 ? 11.417 18.230 1.649 1.00 95.19 108 GLN A C 1
ATOM 860 O O . GLN A 1 108 ? 11.157 19.244 0.994 1.00 95.19 108 GLN A O 1
ATOM 865 N N . LYS A 1 109 ? 12.548 18.108 2.355 1.00 95.88 109 LYS A N 1
ATOM 866 C CA . LYS A 1 109 ? 13.590 19.144 2.438 1.00 95.88 109 LYS A CA 1
ATOM 867 C C . LYS A 1 109 ? 14.491 19.172 1.195 1.00 95.88 109 LYS A C 1
ATOM 869 O O . LYS A 1 109 ? 15.245 20.126 1.024 1.00 95.88 109 LYS A O 1
ATOM 874 N N . ILE A 1 110 ? 14.410 18.161 0.325 1.00 95.62 110 ILE A N 1
ATOM 875 C CA . ILE A 1 110 ? 15.236 18.002 -0.879 1.00 95.62 110 ILE A CA 1
ATOM 876 C C . ILE A 1 110 ? 14.365 18.263 -2.112 1.00 95.62 110 ILE A C 1
ATOM 878 O O . ILE A 1 110 ? 13.386 17.557 -2.340 1.00 95.62 110 ILE A O 1
ATOM 882 N N . GLN A 1 111 ? 14.717 19.265 -2.922 1.00 92.00 111 GLN A N 1
ATOM 883 C CA . GLN A 1 111 ? 13.879 19.728 -4.037 1.00 92.00 111 GLN A CA 1
ATOM 884 C C . GLN A 1 111 ? 13.541 18.604 -5.030 1.00 92.00 111 GLN A C 1
ATOM 886 O O . GLN A 1 111 ? 12.381 18.451 -5.400 1.00 92.00 111 GLN A O 1
ATOM 891 N N . GLU A 1 112 ? 14.522 17.781 -5.396 1.00 91.62 112 GLU A N 1
ATOM 892 C CA . GLU A 1 112 ? 14.394 16.672 -6.350 1.00 91.62 112 GLU A CA 1
ATOM 893 C C . GLU A 1 112 ? 13.581 15.488 -5.803 1.00 91.62 112 GLU A C 1
ATOM 895 O O . GLU A 1 112 ? 13.251 14.566 -6.543 1.00 91.62 112 GLU A O 1
ATOM 900 N N . LYS A 1 113 ? 13.269 15.484 -4.501 1.00 91.75 113 LYS A N 1
ATOM 901 C CA . LYS A 1 113 ? 12.534 14.402 -3.833 1.00 91.75 113 LYS A CA 1
ATOM 902 C C . LYS A 1 113 ? 11.174 14.828 -3.286 1.00 91.75 113 LYS A C 1
ATOM 904 O O . LYS A 1 113 ? 10.500 14.013 -2.657 1.00 91.75 113 LYS A O 1
ATOM 909 N N . LYS A 1 114 ? 10.740 16.066 -3.534 1.00 89.88 114 LYS A N 1
ATOM 910 C CA . LYS A 1 114 ? 9.438 16.562 -3.066 1.00 89.88 114 LYS A CA 1
ATOM 911 C C . LYS A 1 114 ? 8.268 15.746 -3.601 1.00 89.88 114 LYS A C 1
ATOM 913 O O . LYS A 1 114 ? 7.378 15.413 -2.827 1.00 89.88 114 LYS A O 1
ATOM 918 N N . GLU A 1 115 ? 8.301 15.372 -4.879 1.00 87.81 115 GLU A N 1
ATOM 919 C CA . GLU A 1 115 ? 7.290 14.486 -5.468 1.00 87.81 115 GLU A CA 1
ATOM 920 C C . GLU A 1 115 ? 7.286 13.123 -4.775 1.00 87.81 115 GLU A C 1
ATOM 922 O O . GLU A 1 115 ? 6.243 12.672 -4.315 1.00 87.81 115 GLU A O 1
ATOM 927 N N . LEU A 1 116 ? 8.456 12.495 -4.603 1.00 89.00 116 LEU A N 1
ATOM 928 C CA . LEU A 1 116 ? 8.563 11.228 -3.876 1.00 89.00 116 LEU A CA 1
ATOM 929 C C . LEU A 1 116 ? 7.935 11.342 -2.479 1.00 89.00 116 LEU A C 1
ATOM 931 O O . LEU A 1 116 ? 7.119 10.502 -2.105 1.00 89.00 116 LEU A O 1
ATOM 935 N N . ALA A 1 117 ? 8.262 12.392 -1.725 1.00 91.38 117 ALA A N 1
ATOM 936 C CA . ALA A 1 117 ? 7.706 12.626 -0.397 1.00 91.38 117 ALA A CA 1
ATOM 937 C C . ALA A 1 117 ? 6.179 12.816 -0.419 1.00 91.38 117 ALA A C 1
ATOM 939 O O . ALA A 1 117 ? 5.472 12.213 0.391 1.00 91.38 117 ALA A O 1
ATOM 940 N N . LEU A 1 118 ? 5.665 13.600 -1.371 1.00 89.38 118 LEU A N 1
ATOM 941 C CA . LEU A 1 118 ? 4.232 13.804 -1.560 1.00 89.38 118 LEU A CA 1
ATOM 942 C C . LEU A 1 118 ? 3.521 12.480 -1.891 1.00 89.38 118 LEU A C 1
ATOM 944 O O . LEU A 1 118 ? 2.464 12.218 -1.323 1.00 89.38 118 LEU A O 1
ATOM 948 N N . GLY A 1 119 ? 4.118 11.600 -2.698 1.00 87.38 119 GLY A N 1
ATOM 949 C CA . GLY A 1 119 ? 3.572 10.267 -2.984 1.00 87.38 119 GLY A CA 1
ATOM 950 C C . GLY A 1 119 ? 3.524 9.369 -1.744 1.00 87.38 119 GLY A C 1
ATOM 951 O O . GLY A 1 119 ? 2.572 8.615 -1.542 1.00 87.38 119 GLY A O 1
ATOM 952 N N . GLY A 1 120 ? 4.511 9.490 -0.851 1.00 87.94 120 GLY A N 1
ATOM 953 C CA . GLY A 1 120 ? 4.494 8.814 0.450 1.00 87.94 120 GLY A CA 1
ATOM 954 C C . GLY A 1 120 ? 3.303 9.236 1.312 1.00 87.94 120 GLY A C 1
ATOM 955 O O . GLY A 1 120 ? 2.605 8.384 1.862 1.00 87.94 120 GLY A O 1
ATOM 956 N N . LEU A 1 121 ? 3.033 10.542 1.374 1.00 88.56 121 LEU A N 1
ATOM 957 C CA . LEU A 1 121 ? 1.895 11.096 2.108 1.00 88.56 121 LEU A CA 1
ATOM 958 C C . LEU A 1 121 ? 0.558 10.682 1.492 1.00 88.56 121 LEU A C 1
ATOM 960 O O . LEU A 1 121 ? -0.311 10.162 2.182 1.00 88.56 121 LEU A O 1
ATOM 964 N N . THR A 1 122 ? 0.396 10.919 0.196 1.00 87.44 122 THR A N 1
ATOM 965 C CA . THR A 1 122 ? -0.900 10.837 -0.491 1.00 87.44 122 THR A CA 1
ATOM 966 C C . THR A 1 122 ? -1.323 9.408 -0.816 1.00 87.44 122 THR A C 1
ATOM 968 O O . THR A 1 122 ? -2.508 9.095 -0.740 1.00 87.44 122 THR A O 1
ATOM 971 N N . ILE A 1 123 ? -0.369 8.521 -1.116 1.00 89.38 123 ILE A N 1
ATOM 972 C CA . ILE A 1 123 ? -0.657 7.132 -1.494 1.00 89.38 123 ILE A CA 1
ATOM 973 C C . ILE A 1 123 ? -0.469 6.191 -0.303 1.00 89.38 123 ILE A C 1
ATOM 975 O O . ILE A 1 123 ? -1.380 5.446 0.058 1.00 89.38 123 ILE A O 1
ATOM 979 N N . THR A 1 124 ? 0.717 6.198 0.317 1.00 92.25 124 THR A N 1
ATOM 980 C CA . THR A 1 124 ? 1.074 5.162 1.305 1.00 92.25 124 THR A CA 1
ATOM 981 C C . THR A 1 124 ? 0.371 5.384 2.641 1.00 92.25 124 THR A C 1
ATOM 983 O O . THR A 1 124 ? -0.212 4.444 3.177 1.00 92.25 124 THR A O 1
ATOM 986 N N . LEU A 1 125 ? 0.372 6.613 3.174 1.00 94.12 125 LEU A N 1
ATOM 987 C CA . LEU A 1 125 ? -0.317 6.883 4.443 1.00 94.12 125 LEU A CA 1
ATOM 988 C C . LEU A 1 125 ? -1.839 6.780 4.312 1.00 94.12 125 LEU A C 1
ATOM 990 O O . LEU A 1 125 ? -2.481 6.263 5.222 1.00 94.12 125 LEU A O 1
ATOM 994 N N . GLY A 1 126 ? -2.408 7.184 3.169 1.00 93.06 126 GLY A N 1
ATOM 995 C CA . GLY A 1 126 ? -3.830 6.973 2.885 1.00 93.06 126 GLY A CA 1
ATOM 996 C C . GLY A 1 126 ? -4.211 5.490 2.955 1.00 93.06 126 GLY A C 1
ATOM 997 O O . GLY A 1 126 ? -5.168 5.123 3.632 1.00 93.06 126 GLY A O 1
ATOM 998 N N . PHE A 1 127 ? -3.417 4.613 2.332 1.00 95.25 127 PHE A N 1
ATOM 999 C CA . PHE A 1 127 ? -3.605 3.163 2.442 1.00 95.25 127 PHE A CA 1
ATOM 1000 C C . PHE A 1 127 ? -3.437 2.649 3.883 1.00 95.25 127 PHE A C 1
ATOM 1002 O O . PHE A 1 127 ? -4.244 1.841 4.347 1.00 95.25 127 PHE A O 1
ATOM 1009 N N . PHE A 1 128 ? -2.416 3.120 4.605 1.00 95.81 128 PHE A N 1
ATOM 1010 C CA . PHE A 1 128 ? -2.172 2.727 5.995 1.00 95.81 128 PHE A CA 1
ATOM 1011 C C . PHE A 1 128 ? -3.352 3.067 6.913 1.00 95.81 128 PHE A C 1
ATOM 1013 O O . PHE A 1 128 ? -3.804 2.198 7.659 1.00 95.81 128 PHE A O 1
ATOM 1020 N N . ASP A 1 129 ? -3.881 4.292 6.835 1.00 96.12 129 ASP A N 1
ATOM 1021 C CA . ASP A 1 129 ? -5.022 4.730 7.646 1.00 96.12 129 ASP A CA 1
ATOM 1022 C C . ASP A 1 129 ? -6.262 3.859 7.383 1.00 96.12 129 ASP A C 1
ATOM 1024 O O . ASP A 1 129 ? -6.926 3.427 8.327 1.00 96.12 129 ASP A O 1
ATOM 1028 N N . VAL A 1 130 ? -6.526 3.514 6.115 1.00 97.69 130 VAL A N 1
ATOM 1029 C CA . VAL A 1 130 ? -7.610 2.589 5.739 1.00 97.69 130 VAL A CA 1
ATOM 1030 C C . VAL A 1 130 ? -7.412 1.221 6.382 1.00 97.69 130 VAL A C 1
ATOM 1032 O O . VAL A 1 130 ? -8.328 0.685 7.007 1.00 97.69 130 VAL A O 1
ATOM 1035 N N . MET A 1 131 ? -6.214 0.646 6.265 1.00 97.50 131 MET A N 1
ATOM 1036 C CA . MET A 1 131 ? -5.925 -0.667 6.841 1.00 97.50 131 MET A CA 1
ATOM 1037 C C . MET A 1 131 ? -5.979 -0.652 8.371 1.00 97.50 131 MET A C 1
ATOM 1039 O O . MET A 1 131 ? -6.457 -1.620 8.964 1.00 97.50 131 MET A O 1
ATOM 1043 N N . ARG A 1 132 ? -5.563 0.443 9.020 1.00 96.12 132 ARG A N 1
ATOM 1044 C CA . ARG A 1 132 ? -5.701 0.624 10.470 1.00 96.12 132 ARG A CA 1
ATOM 1045 C C . ARG A 1 132 ? -7.167 0.545 10.896 1.00 96.12 132 ARG A C 1
ATOM 1047 O O . ARG A 1 132 ? -7.476 -0.228 11.801 1.00 96.12 132 ARG A O 1
ATOM 1054 N N . ALA A 1 133 ? -8.058 1.270 10.221 1.00 97.62 133 ALA A N 1
ATOM 1055 C CA . ALA A 1 133 ? -9.491 1.243 10.513 1.00 97.62 133 ALA A CA 1
ATOM 1056 C C . ALA A 1 133 ? -10.105 -0.155 10.302 1.00 97.62 133 ALA A C 1
ATOM 1058 O O . ALA A 1 133 ? -10.859 -0.657 11.140 1.00 97.62 133 ALA A O 1
ATOM 1059 N N . ILE A 1 134 ? -9.704 -0.844 9.224 1.00 97.62 134 ILE A N 1
ATOM 1060 C CA . ILE A 1 134 ? -10.124 -2.227 8.948 1.00 97.62 134 ILE A CA 1
ATOM 1061 C C . ILE A 1 134 ? -9.695 -3.175 10.078 1.00 97.62 134 ILE A C 1
ATOM 1063 O O . ILE A 1 134 ? -10.485 -4.008 10.525 1.00 97.62 134 ILE A O 1
ATOM 1067 N N . HIS A 1 135 ? -8.452 -3.072 10.556 1.00 95.81 135 HIS A N 1
ATOM 1068 C CA . HIS A 1 135 ? -7.947 -3.921 11.644 1.00 95.81 135 HIS A CA 1
ATOM 1069 C C . HIS A 1 135 ? -8.570 -3.588 12.999 1.00 95.81 135 HIS A C 1
ATOM 1071 O O . HIS A 1 135 ? -8.794 -4.501 13.796 1.00 95.81 135 HIS A O 1
ATOM 1077 N N . ALA A 1 136 ? -8.914 -2.320 13.232 1.00 96.56 136 ALA A N 1
ATOM 1078 C CA . ALA A 1 136 ? -9.700 -1.887 14.385 1.00 96.56 136 ALA A CA 1
ATOM 1079 C C . ALA A 1 136 ? -11.160 -2.379 14.336 1.00 96.56 136 ALA A C 1
ATOM 1081 O O . ALA A 1 136 ? -11.845 -2.351 15.357 1.00 96.56 136 ALA A O 1
ATOM 1082 N N . LYS A 1 137 ? -11.614 -2.885 13.179 1.00 96.88 137 LYS A N 1
ATOM 1083 C CA . LYS A 1 137 ? -12.995 -3.319 12.915 1.00 96.88 137 LYS A CA 1
ATOM 1084 C C . LYS A 1 137 ? -14.012 -2.196 13.134 1.00 96.88 137 LYS A C 1
ATOM 1086 O O . LYS A 1 137 ? -15.140 -2.457 13.548 1.00 96.88 137 LYS A O 1
ATOM 1091 N N . ASP A 1 138 ? -13.617 -0.968 12.825 1.00 96.62 138 ASP A N 1
ATOM 1092 C CA . ASP A 1 138 ? -14.487 0.200 12.888 1.00 96.62 138 ASP A CA 1
ATOM 1093 C C . ASP A 1 138 ? -14.929 0.578 11.470 1.00 96.62 138 ASP A C 1
ATOM 1095 O O . ASP A 1 138 ? -14.152 1.114 10.680 1.00 96.62 138 ASP A O 1
ATOM 1099 N N . GLU A 1 139 ? -16.181 0.264 11.122 1.00 96.12 139 GLU A N 1
ATOM 1100 C CA . GLU A 1 139 ? -16.724 0.578 9.796 1.00 96.12 139 GLU A CA 1
ATOM 1101 C C . GLU A 1 139 ? -16.864 2.093 9.576 1.00 96.12 139 GLU A C 1
ATOM 1103 O O . GLU A 1 139 ? -16.704 2.571 8.453 1.00 96.12 139 GLU A O 1
ATOM 1108 N N . THR A 1 140 ? -17.125 2.865 10.636 1.00 96.56 140 THR A N 1
ATOM 1109 C CA . THR A 1 140 ? -17.284 4.321 10.522 1.00 96.56 140 THR A CA 1
ATOM 1110 C C . THR A 1 140 ? -15.938 4.974 10.231 1.00 96.56 140 THR A C 1
ATOM 1112 O O . THR A 1 140 ? -15.834 5.760 9.288 1.00 96.56 140 THR A O 1
ATOM 1115 N N . ASP A 1 141 ? -14.901 4.603 10.986 1.00 97.38 141 ASP A N 1
ATOM 1116 C CA . ASP A 1 141 ? -13.531 5.064 10.732 1.00 97.38 141 ASP A CA 1
ATOM 1117 C C . ASP A 1 141 ? -13.040 4.583 9.360 1.00 97.38 141 ASP A C 1
ATOM 1119 O O . ASP A 1 141 ? -12.443 5.348 8.607 1.00 97.38 141 ASP A O 1
ATOM 1123 N N . TYR A 1 142 ? -13.383 3.352 8.959 1.00 98.00 142 TYR A N 1
ATOM 1124 C CA . TYR A 1 142 ? -13.047 2.828 7.634 1.00 98.00 142 TYR A CA 1
ATOM 1125 C C . TYR A 1 142 ? -13.624 3.693 6.512 1.00 98.00 142 TYR A C 1
ATOM 1127 O O . TYR A 1 142 ? -12.887 4.054 5.593 1.00 98.00 142 TYR A O 1
ATOM 1135 N N . ARG A 1 143 ? -14.912 4.056 6.579 1.00 96.88 143 ARG A N 1
ATOM 1136 C CA . ARG A 1 143 ? -15.556 4.897 5.556 1.00 96.88 143 ARG A CA 1
ATOM 1137 C C . ARG A 1 143 ? -14.900 6.268 5.449 1.00 96.88 143 ARG A C 1
ATOM 1139 O O . ARG A 1 143 ? -14.649 6.743 4.343 1.00 96.88 143 ARG A O 1
ATOM 1146 N N . GLN A 1 144 ? -14.571 6.878 6.585 1.00 97.31 144 GLN A N 1
ATOM 1147 C CA . GLN A 1 144 ? -13.875 8.165 6.613 1.00 97.31 144 GLN A CA 1
ATOM 1148 C C . GLN A 1 144 ? -12.456 8.050 6.047 1.00 97.31 144 GLN A C 1
ATOM 1150 O O . GLN A 1 144 ? -12.055 8.857 5.205 1.00 97.31 144 GLN A O 1
ATOM 1155 N N . ALA A 1 145 ? -11.712 7.026 6.467 1.00 97.56 145 ALA A N 1
ATOM 1156 C CA . ALA A 1 145 ? -10.349 6.783 6.022 1.00 97.56 145 ALA A CA 1
ATOM 1157 C C . ALA A 1 145 ? -10.291 6.505 4.517 1.00 97.56 145 ALA A C 1
ATOM 1159 O O . ALA A 1 145 ? -9.460 7.087 3.821 1.00 97.56 145 ALA A O 1
ATOM 1160 N N . ILE A 1 146 ? -11.190 5.668 3.988 1.00 97.00 146 ILE A N 1
ATOM 1161 C CA . ILE A 1 146 ? -11.174 5.312 2.567 1.00 97.00 146 ILE A CA 1
ATOM 1162 C C . ILE A 1 146 ? -11.636 6.467 1.682 1.00 97.00 146 ILE A C 1
ATOM 1164 O O . ILE A 1 146 ? -11.041 6.683 0.629 1.00 97.00 146 ILE A O 1
ATOM 1168 N N . TYR A 1 147 ? -12.611 7.264 2.127 1.00 96.38 147 TYR A N 1
ATOM 1169 C CA . TYR A 1 147 ? -12.981 8.505 1.449 1.00 96.38 147 TYR A CA 1
ATOM 1170 C C . TYR A 1 147 ? -11.784 9.458 1.352 1.00 96.38 147 TYR A C 1
ATOM 1172 O O . TYR A 1 147 ? -11.421 9.915 0.268 1.00 96.38 147 TYR A O 1
ATOM 1180 N N . LYS A 1 148 ? -11.109 9.704 2.480 1.00 96.38 148 LYS A N 1
ATOM 1181 C CA . LYS A 1 148 ? -9.934 10.577 2.524 1.00 96.38 148 LYS A CA 1
ATOM 1182 C C . LYS A 1 148 ? -8.795 10.047 1.649 1.00 96.38 148 LYS A C 1
ATOM 1184 O O . LYS A 1 148 ? -8.182 10.822 0.923 1.00 96.38 148 LYS A O 1
ATOM 1189 N N . ALA A 1 149 ? -8.528 8.743 1.684 1.00 95.94 149 ALA A N 1
ATOM 1190 C CA . ALA A 1 149 ? -7.484 8.126 0.872 1.00 95.94 149 ALA A CA 1
ATOM 1191 C C . ALA A 1 149 ? -7.777 8.227 -0.634 1.00 95.94 149 ALA A C 1
ATOM 1193 O O . ALA A 1 149 ? -6.857 8.440 -1.421 1.00 95.94 149 ALA A O 1
ATOM 1194 N N . VAL A 1 150 ? -9.047 8.126 -1.041 1.00 94.12 150 VAL A N 1
ATOM 1195 C CA . VAL A 1 150 ? -9.471 8.365 -2.429 1.00 94.12 150 VAL A CA 1
ATOM 1196 C C . VAL A 1 150 ? -9.198 9.810 -2.845 1.00 94.12 150 VAL A C 1
ATOM 1198 O O . VAL A 1 150 ? -8.626 10.030 -3.912 1.00 94.12 150 VAL A O 1
ATOM 1201 N N . GLU A 1 151 ? -9.553 10.788 -2.010 1.00 92.56 151 GLU A N 1
ATOM 1202 C CA . GLU A 1 151 ? -9.301 12.200 -2.320 1.00 92.56 151 GLU A CA 1
ATOM 1203 C C . GLU A 1 151 ? -7.800 12.518 -2.370 1.00 92.56 151 GLU A C 1
ATOM 1205 O O . GLU A 1 151 ? -7.358 13.227 -3.270 1.00 92.56 151 GLU A O 1
ATOM 1210 N N . MET A 1 152 ? -6.993 11.928 -1.485 1.00 92.19 152 MET A N 1
ATOM 1211 C CA . MET A 1 152 ? -5.531 12.061 -1.516 1.00 92.19 152 MET A CA 1
ATOM 1212 C C . MET A 1 152 ? -4.914 11.413 -2.763 1.00 92.19 152 MET A C 1
ATOM 1214 O O . MET A 1 152 ? -4.008 11.981 -3.371 1.00 92.19 152 MET A O 1
ATOM 1218 N N . HIS A 1 15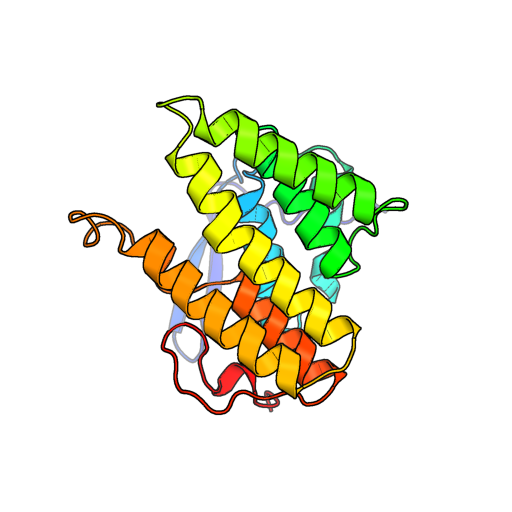3 ? -5.411 10.246 -3.187 1.00 90.12 153 HIS A N 1
ATOM 1219 C CA . HIS A 1 153 ? -4.987 9.605 -4.437 1.00 90.12 153 HIS A CA 1
ATOM 1220 C C . HIS A 1 153 ? -5.331 10.484 -5.643 1.00 90.12 153 HIS A C 1
ATOM 1222 O O . HIS A 1 153 ? -4.506 10.670 -6.535 1.00 90.12 153 HIS A O 1
ATOM 1228 N N . LYS A 1 154 ? -6.531 11.068 -5.660 1.00 87.38 154 LYS A N 1
ATOM 1229 C CA . LYS A 1 154 ? -6.942 12.020 -6.693 1.00 87.38 154 LYS A CA 1
ATOM 1230 C C . LYS A 1 154 ? -6.025 13.242 -6.711 1.00 87.38 154 LYS A C 1
ATOM 1232 O O . LYS A 1 154 ? -5.499 13.557 -7.772 1.00 87.38 154 LYS A O 1
ATOM 1237 N N . GLU A 1 155 ? -5.775 13.864 -5.559 1.00 85.31 155 GLU A N 1
ATOM 1238 C CA . GLU A 1 155 ? -4.843 14.989 -5.417 1.00 85.31 155 GLU A CA 1
ATOM 1239 C C . GLU A 1 155 ? -3.467 14.635 -5.988 1.00 85.31 155 GLU A C 1
ATOM 1241 O O . GLU A 1 155 ? -2.956 15.349 -6.846 1.00 85.31 155 GLU A O 1
ATOM 1246 N N . TRP A 1 156 ? -2.904 13.485 -5.610 1.00 85.19 156 TRP A N 1
ATOM 1247 C CA . TRP A 1 156 ? -1.624 13.024 -6.144 1.00 85.19 156 TRP A CA 1
ATOM 1248 C C . TRP A 1 156 ? -1.606 12.923 -7.666 1.00 85.19 156 TRP A C 1
ATOM 1250 O O . TRP A 1 156 ? -0.602 13.243 -8.294 1.00 85.19 156 TRP A O 1
ATOM 1260 N N . PHE A 1 157 ? -2.688 12.483 -8.292 1.00 81.12 157 PHE A N 1
ATOM 1261 C CA . PHE A 1 157 ? -2.690 12.347 -9.739 1.00 81.12 157 PHE A CA 1
ATOM 1262 C C . PHE A 1 157 ? -3.051 13.647 -10.461 1.00 81.12 157 PHE A C 1
ATOM 1264 O O . PHE A 1 157 ? -2.582 13.821 -11.578 1.00 81.12 157 PHE A O 1
ATOM 1271 N N . THR A 1 158 ? -3.769 14.582 -9.831 1.00 78.69 158 THR A N 1
ATOM 1272 C CA . THR A 1 158 ? -4.248 15.828 -10.461 1.00 78.69 158 THR A CA 1
ATOM 1273 C C . THR A 1 158 ? -3.595 17.115 -9.936 1.00 78.69 158 THR A C 1
ATOM 1275 O O . THR A 1 158 ? -4.120 18.195 -10.195 1.00 78.69 158 THR A O 1
ATOM 1278 N N . HIS A 1 159 ? -2.509 17.040 -9.160 1.00 75.25 159 HIS A N 1
ATOM 1279 C CA . HIS A 1 159 ? -1.887 18.221 -8.537 1.00 75.25 159 HIS A CA 1
ATOM 1280 C C . HIS A 1 159 ? -1.142 19.152 -9.510 1.00 75.25 159 HIS A C 1
ATOM 1282 O O . HIS A 1 159 ? -0.778 20.257 -9.110 1.00 75.25 159 HIS A O 1
ATOM 1288 N N . ASP A 1 160 ? -0.914 18.743 -10.762 1.00 73.88 160 ASP A N 1
ATOM 1289 C CA . ASP A 1 160 ? -0.295 19.576 -11.797 1.00 73.88 160 ASP A CA 1
ATOM 1290 C C . ASP A 1 160 ? -1.088 19.588 -13.116 1.00 73.88 160 ASP A C 1
ATOM 1292 O O . ASP A 1 160 ? -1.985 18.776 -13.351 1.00 73.88 160 ASP A O 1
ATOM 1296 N N . GLU A 1 161 ? -0.784 20.578 -13.962 1.00 60.31 161 GLU A N 1
ATOM 1297 C CA . GLU A 1 161 ? -1.534 20.877 -15.190 1.00 60.31 161 GLU A CA 1
ATOM 1298 C C . GLU A 1 161 ? -1.352 19.816 -16.296 1.00 60.31 161 GLU A C 1
ATOM 1300 O O . GLU A 1 161 ? -2.169 19.750 -17.216 1.00 60.31 161 GLU A O 1
ATOM 1305 N N . ASP A 1 162 ? -0.340 18.941 -16.200 1.00 64.06 162 ASP A N 1
ATOM 1306 C CA . ASP A 1 162 ? -0.018 17.921 -17.213 1.00 64.06 162 ASP A CA 1
ATOM 1307 C C . ASP A 1 162 ? -0.611 16.538 -16.874 1.00 64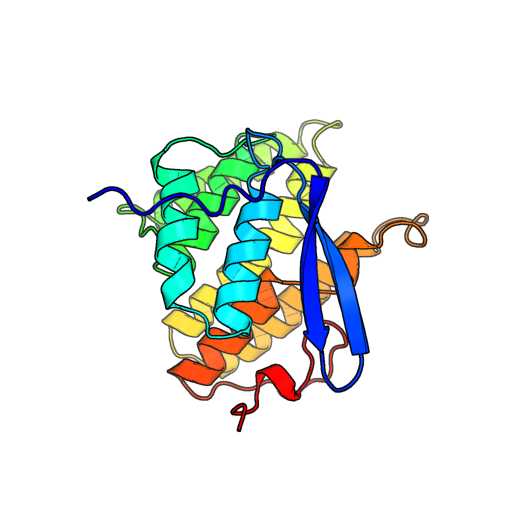.06 162 ASP A C 1
ATOM 1309 O O . ASP A 1 162 ? 0.017 15.478 -16.970 1.00 64.06 162 ASP A O 1
ATOM 1313 N N . PHE A 1 163 ? -1.879 16.547 -16.457 1.00 53.19 163 PHE A N 1
ATOM 1314 C CA . PHE A 1 163 ? -2.600 15.344 -16.041 1.00 53.19 163 PHE A CA 1
ATOM 1315 C C . PHE A 1 163 ? -2.946 14.405 -17.212 1.00 53.19 163 PHE A C 1
ATOM 1317 O O . PHE A 1 163 ? -3.054 13.188 -17.040 1.00 53.19 163 PHE A O 1
ATOM 1324 N N . SER A 1 164 ? -3.096 14.948 -18.425 1.00 51.22 164 SER A N 1
ATOM 1325 C CA . SER A 1 164 ? -3.623 14.216 -19.587 1.00 51.22 164 SER A CA 1
ATOM 1326 C C . SER A 1 164 ? -2.769 13.014 -20.030 1.00 51.22 164 SER A C 1
ATOM 1328 O O . SER A 1 164 ? -3.299 12.083 -20.638 1.00 51.22 164 SER A O 1
ATOM 1330 N N . GLY A 1 165 ? -1.476 12.986 -19.680 1.00 51.22 165 GLY A N 1
ATOM 1331 C CA . GLY A 1 165 ? -0.554 11.889 -20.000 1.00 51.22 165 GLY A CA 1
ATOM 1332 C C . GLY A 1 165 ? -0.441 10.783 -18.940 1.00 51.22 165 GLY A C 1
ATOM 1333 O O . GLY A 1 165 ? 0.173 9.745 -19.199 1.00 51.22 165 GLY A O 1
ATOM 1334 N N . ARG A 1 166 ? -1.016 10.955 -17.741 1.00 61.03 166 ARG A N 1
ATOM 1335 C CA . ARG A 1 166 ? -0.791 10.058 -16.589 1.00 61.03 166 ARG A CA 1
ATOM 1336 C C . ARG A 1 166 ? -1.822 8.929 -16.524 1.00 61.03 166 ARG A C 1
ATOM 1338 O O . ARG A 1 166 ? -2.678 8.887 -15.645 1.00 61.03 166 ARG A O 1
ATOM 1345 N N . ILE A 1 167 ? -1.700 7.952 -17.427 1.00 51.19 167 ILE A N 1
ATOM 1346 C CA . ILE A 1 167 ? -2.555 6.740 -17.468 1.00 51.19 167 ILE A CA 1
ATOM 1347 C C . ILE A 1 167 ? -2.521 5.950 -16.137 1.00 51.19 167 ILE A C 1
ATOM 1349 O O . ILE A 1 167 ? -3.477 5.265 -15.787 1.00 51.19 167 ILE A O 1
ATOM 1353 N N . ILE A 1 168 ? -1.447 6.087 -15.353 1.00 60.44 168 ILE A N 1
ATOM 1354 C CA . ILE A 1 168 ? -1.192 5.330 -14.115 1.00 60.44 168 ILE A CA 1
ATOM 1355 C C . ILE A 1 168 ? -2.156 5.718 -12.970 1.00 60.44 168 ILE A C 1
ATOM 1357 O O . ILE A 1 168 ? -2.340 4.946 -12.035 1.00 60.44 168 ILE A O 1
ATOM 1361 N N . GLY A 1 169 ? -2.816 6.880 -13.047 1.00 60.00 169 GLY A N 1
ATOM 1362 C CA . GLY A 1 169 ? -3.617 7.417 -11.944 1.00 60.00 169 GLY A CA 1
ATOM 1363 C C . GLY A 1 169 ? -5.069 6.978 -11.858 1.00 60.00 169 GLY A C 1
ATOM 1364 O O . GLY A 1 169 ? -5.668 7.148 -10.801 1.00 60.00 169 GLY A O 1
ATOM 1365 N N . TYR A 1 170 ? -5.638 6.420 -12.930 1.00 65.12 170 TYR A N 1
ATOM 1366 C CA . TYR A 1 170 ? -7.088 6.219 -13.073 1.00 65.12 170 TYR A CA 1
ATOM 1367 C C . TYR A 1 170 ? -7.702 5.254 -12.050 1.00 65.12 170 TYR A C 1
ATOM 1369 O O . TYR A 1 170 ? -8.901 5.327 -11.793 1.00 65.12 170 TYR A O 1
ATOM 1377 N N . ILE A 1 171 ? -6.906 4.352 -11.470 1.00 76.25 171 ILE A N 1
ATOM 1378 C CA . ILE A 1 171 ? -7.361 3.348 -10.505 1.00 76.25 171 ILE A CA 1
ATOM 1379 C C . ILE A 1 171 ? -6.315 3.197 -9.398 1.00 76.25 171 ILE A C 1
ATOM 1381 O O . ILE A 1 171 ? -5.132 3.019 -9.676 1.00 76.25 171 ILE A O 1
ATOM 1385 N N . SER A 1 172 ? -6.754 3.203 -8.136 1.00 86.44 172 SER A N 1
ATOM 1386 C CA . SER A 1 172 ? -5.893 2.879 -6.996 1.00 86.44 172 SER A CA 1
ATOM 1387 C C . SER A 1 172 ? -5.970 1.387 -6.671 1.00 86.44 172 SER A C 1
ATOM 1389 O O . SER A 1 172 ? -6.815 0.953 -5.887 1.00 86.44 172 SER A O 1
ATOM 1391 N N . LEU A 1 173 ? -5.092 0.576 -7.270 1.00 91.12 173 LEU A N 1
ATOM 1392 C CA . LEU A 1 173 ? -5.030 -0.865 -6.979 1.00 91.12 173 LEU A CA 1
ATOM 1393 C C . LEU A 1 173 ? -4.859 -1.175 -5.475 1.00 91.12 173 LEU A C 1
ATOM 1395 O O . LEU A 1 173 ? -5.571 -2.056 -4.988 1.00 91.12 173 LEU A O 1
ATOM 1399 N N . PRO A 1 174 ? -4.015 -0.455 -4.704 1.00 91.94 174 PRO A N 1
ATOM 1400 C CA . PRO A 1 174 ? -3.917 -0.666 -3.260 1.00 91.94 174 PRO A CA 1
ATOM 1401 C C . PRO A 1 174 ? -5.250 -0.457 -2.528 1.00 91.94 174 PRO A C 1
ATOM 1403 O O . PRO A 1 174 ? -5.654 -1.308 -1.735 1.00 91.94 174 PRO A O 1
ATOM 1406 N N . LEU A 1 175 ? -5.973 0.634 -2.817 1.00 94.62 175 LEU A N 1
ATOM 1407 C CA . LEU A 1 175 ? -7.260 0.907 -2.167 1.00 94.62 175 LEU A CA 1
ATOM 1408 C C . LEU A 1 175 ? -8.343 -0.091 -2.590 1.00 94.62 175 LEU A C 1
ATOM 1410 O O . LEU A 1 175 ? -9.154 -0.483 -1.754 1.00 94.62 175 LEU A O 1
ATOM 1414 N N . LEU A 1 176 ? -8.322 -0.573 -3.838 1.00 94.38 176 LEU A N 1
ATOM 1415 C CA . LEU A 1 176 ? -9.202 -1.663 -4.271 1.00 94.38 176 LEU A CA 1
ATOM 1416 C C . LEU A 1 176 ? -8.944 -2.951 -3.489 1.00 94.38 176 LEU A C 1
ATOM 1418 O O . LEU A 1 176 ? -9.895 -3.614 -3.073 1.00 94.38 176 LEU A O 1
ATOM 1422 N N . ALA A 1 177 ? -7.677 -3.304 -3.268 1.00 94.81 177 ALA A N 1
ATOM 1423 C CA . ALA A 1 177 ? -7.319 -4.477 -2.479 1.00 94.81 177 ALA A CA 1
ATOM 1424 C C . ALA A 1 177 ? -7.775 -4.334 -1.019 1.00 94.81 177 ALA A C 1
ATOM 1426 O O . ALA A 1 177 ? -8.386 -5.261 -0.483 1.00 94.81 177 ALA A O 1
ATOM 1427 N N . ALA A 1 178 ? -7.559 -3.166 -0.401 1.00 96.00 178 ALA A N 1
ATOM 1428 C CA . ALA A 1 178 ? -8.035 -2.874 0.952 1.00 96.00 178 ALA A CA 1
ATOM 1429 C C . ALA A 1 178 ? -9.567 -2.952 1.055 1.00 96.00 178 ALA A C 1
ATOM 1431 O O . ALA A 1 178 ? -10.091 -3.620 1.947 1.00 96.00 178 ALA A O 1
ATOM 1432 N N . ALA A 1 179 ? -10.291 -2.336 0.115 1.00 95.88 179 ALA A N 1
ATOM 1433 C CA . ALA A 1 179 ? -11.750 -2.381 0.062 1.00 95.88 179 ALA A CA 1
ATOM 1434 C C . ALA A 1 179 ? -12.274 -3.810 -0.128 1.00 95.88 179 ALA A C 1
ATOM 1436 O O . ALA A 1 179 ? -13.168 -4.242 0.602 1.00 95.88 179 ALA A O 1
ATOM 1437 N N . LYS A 1 180 ? -11.676 -4.586 -1.045 1.00 94.56 180 LYS A N 1
ATOM 1438 C CA . LYS A 1 180 ? -12.075 -5.981 -1.255 1.00 94.56 180 LYS A CA 1
ATOM 1439 C C . LYS A 1 180 ? -11.831 -6.829 -0.013 1.00 94.56 180 LYS A C 1
ATOM 1441 O O . LYS A 1 180 ? -12.676 -7.658 0.330 1.00 94.56 180 LYS A O 1
ATOM 1446 N N . TYR A 1 181 ? -10.699 -6.628 0.659 1.00 93.50 181 TYR A N 1
ATOM 1447 C CA . TYR A 1 181 ? -10.375 -7.308 1.908 1.00 93.50 181 TYR A CA 1
ATOM 1448 C C . TYR A 1 181 ? -11.372 -6.954 3.022 1.00 93.50 181 TYR A C 1
ATOM 1450 O O . TYR A 1 181 ? -11.921 -7.863 3.647 1.00 93.50 181 TYR A O 1
ATOM 1458 N N . ALA A 1 182 ? -11.666 -5.666 3.224 1.00 95.62 182 ALA A N 1
ATOM 1459 C CA . ALA A 1 182 ? -12.618 -5.188 4.229 1.00 95.62 182 ALA A CA 1
ATOM 1460 C C . ALA A 1 182 ? -14.019 -5.780 4.021 1.00 95.62 182 ALA A C 1
ATOM 1462 O O . ALA A 1 182 ? -14.602 -6.346 4.948 1.00 95.62 182 ALA A O 1
ATOM 1463 N N . TYR A 1 183 ? -14.518 -5.726 2.783 1.00 95.25 183 TYR A N 1
ATOM 1464 C CA . TYR A 1 183 ? -15.803 -6.309 2.413 1.00 95.25 183 TYR A CA 1
ATOM 1465 C C . TYR A 1 183 ? -15.818 -7.826 2.625 1.00 95.25 183 TYR A C 1
ATOM 1467 O O . TYR A 1 183 ? -16.685 -8.350 3.315 1.00 95.25 183 TYR A O 1
ATOM 1475 N N . SER A 1 184 ? -14.824 -8.544 2.094 1.00 91.81 184 SER A N 1
ATOM 1476 C CA . SER A 1 184 ? -14.811 -10.013 2.144 1.00 91.81 184 SER A CA 1
ATOM 1477 C C . SER A 1 184 ? -14.666 -10.558 3.567 1.00 91.81 184 SER A C 1
ATOM 1479 O O . SER A 1 184 ? -15.134 -11.657 3.852 1.00 91.81 184 SER A O 1
ATOM 1481 N N . LYS A 1 185 ? -13.988 -9.822 4.456 1.00 92.12 185 LYS A N 1
ATOM 1482 C CA . LYS A 1 185 ? -13.714 -10.272 5.826 1.00 92.12 185 LYS A CA 1
ATOM 1483 C C . LYS A 1 185 ? -14.753 -9.802 6.842 1.00 92.12 185 LYS A C 1
ATOM 1485 O O . LYS A 1 185 ? -15.045 -10.543 7.778 1.00 92.12 185 LYS A O 1
ATOM 1490 N N . TYR A 1 186 ? -15.274 -8.588 6.682 1.00 95.00 186 TYR A N 1
ATOM 1491 C CA . TYR A 1 186 ? -16.126 -7.936 7.682 1.00 95.00 186 TYR A CA 1
ATOM 1492 C C . TYR A 1 186 ? -17.456 -7.415 7.124 1.00 95.00 186 TYR A C 1
ATOM 1494 O O . TYR A 1 186 ? -18.287 -6.954 7.898 1.00 95.00 186 TYR A O 1
ATOM 1502 N N . GLY A 1 187 ? -17.678 -7.481 5.809 1.00 95.19 187 GLY A N 1
ATOM 1503 C CA . GLY A 1 187 ? -18.873 -6.934 5.162 1.00 95.19 187 GLY A CA 1
ATOM 1504 C C . GLY A 1 187 ? -18.876 -5.409 5.034 1.00 95.19 187 GLY A C 1
ATOM 1505 O O . GLY A 1 187 ? -19.917 -4.841 4.718 1.00 95.19 187 GLY A O 1
ATOM 1506 N N . PHE A 1 188 ? -17.740 -4.744 5.273 1.00 96.25 188 PHE A N 1
ATOM 1507 C CA . PHE A 1 188 ? -17.648 -3.283 5.219 1.00 96.25 188 PHE A CA 1
ATOM 1508 C C . PHE A 1 188 ? -17.951 -2.753 3.821 1.00 96.25 188 PHE A C 1
ATOM 1510 O O . PHE A 1 188 ? -17.481 -3.300 2.820 1.00 96.25 188 PHE A O 1
ATOM 1517 N N . ASN A 1 189 ? -18.712 -1.663 3.769 1.00 93.88 189 ASN A N 1
ATOM 1518 C CA . ASN A 1 189 ? -19.111 -1.007 2.532 1.00 93.88 189 ASN A CA 1
ATOM 1519 C C . ASN A 1 189 ? -18.886 0.510 2.620 1.00 93.88 189 ASN A C 1
ATOM 1521 O O . ASN A 1 189 ? -18.642 1.050 3.701 1.00 93.88 189 ASN A O 1
ATOM 1525 N N . ILE A 1 190 ? -18.969 1.188 1.478 1.00 93.25 190 ILE A N 1
ATOM 1526 C CA . ILE A 1 190 ? -18.901 2.648 1.367 1.00 93.25 190 ILE A CA 1
ATOM 1527 C C . ILE A 1 190 ? -20.292 3.236 1.105 1.00 93.25 190 ILE A C 1
ATOM 1529 O O . ILE A 1 190 ? -21.178 2.565 0.581 1.00 93.25 190 ILE A O 1
ATOM 1533 N N . ASP A 1 191 ? -20.482 4.500 1.468 1.00 91.31 191 ASP A N 1
ATOM 1534 C CA . ASP A 1 191 ? -21.719 5.275 1.286 1.00 91.31 191 ASP A CA 1
ATOM 1535 C C . ASP A 1 191 ? -21.547 6.465 0.326 1.00 91.31 191 ASP A C 1
ATOM 1537 O O . ASP A 1 191 ? -22.394 7.355 0.258 1.00 91.31 191 ASP A O 1
ATOM 1541 N N . PHE A 1 192 ? -20.466 6.455 -0.452 1.00 91.69 192 PHE A N 1
ATOM 1542 C CA . PHE A 1 192 ? -20.168 7.437 -1.486 1.00 91.69 192 PHE A CA 1
ATOM 1543 C C . PHE A 1 192 ? -19.820 6.746 -2.806 1.00 91.69 192 PHE A C 1
ATOM 1545 O O . PHE A 1 192 ? -19.395 5.590 -2.836 1.00 91.69 192 PHE A O 1
ATOM 1552 N N . GLU A 1 193 ? -19.976 7.469 -3.912 1.00 88.19 193 GLU A N 1
ATOM 1553 C CA . GLU A 1 193 ? -19.558 7.004 -5.232 1.00 88.19 193 GLU A CA 1
ATOM 1554 C C . GLU A 1 193 ? -18.147 7.500 -5.550 1.00 88.19 193 GLU A C 1
ATOM 1556 O O . GLU A 1 193 ? -17.802 8.654 -5.297 1.00 88.19 193 GLU A O 1
ATOM 1561 N N . SER A 1 194 ? -17.326 6.633 -6.140 1.00 86.19 194 SER A N 1
ATOM 1562 C CA . SER A 1 194 ? -16.000 7.008 -6.619 1.00 86.19 194 SER A CA 1
ATOM 1563 C C . SER A 1 194 ? -15.623 6.205 -7.862 1.00 86.19 194 SER A C 1
ATOM 1565 O O . SER A 1 194 ? -15.749 4.978 -7.852 1.00 86.19 194 SER A O 1
ATOM 1567 N N . PRO A 1 195 ? -15.087 6.848 -8.917 1.00 81.25 195 PRO A N 1
ATOM 1568 C CA . PRO A 1 195 ? -14.563 6.128 -10.077 1.00 81.25 195 PRO A CA 1
ATOM 1569 C C . PRO A 1 195 ? -13.347 5.253 -9.722 1.00 81.25 195 PRO A C 1
ATOM 1571 O O . PRO A 1 195 ? -13.047 4.305 -10.442 1.00 81.25 195 PRO A O 1
ATOM 1574 N N . TYR A 1 196 ? -12.674 5.532 -8.599 1.00 84.06 196 TYR A N 1
ATOM 1575 C CA . TYR A 1 196 ? -11.533 4.755 -8.110 1.00 84.06 196 TYR A CA 1
ATOM 1576 C C . TYR A 1 196 ? -11.940 3.487 -7.349 1.00 84.06 196 TYR A C 1
ATOM 1578 O O . TYR A 1 196 ? -11.099 2.606 -7.177 1.00 84.06 196 TYR A O 1
ATOM 1586 N N . LEU A 1 197 ? -13.199 3.384 -6.899 1.00 88.88 197 LEU A N 1
ATOM 1587 C CA . LEU A 1 197 ? -13.744 2.250 -6.142 1.00 88.88 197 LEU A CA 1
ATOM 1588 C C . LEU A 1 197 ? -15.052 1.758 -6.784 1.00 88.88 197 LEU A C 1
ATOM 1590 O O . LEU A 1 197 ? -16.142 2.093 -6.318 1.00 88.88 197 LEU A O 1
ATOM 1594 N N . PRO A 1 198 ? -14.971 0.957 -7.859 1.00 87.19 198 PRO A N 1
ATOM 1595 C CA . PRO A 1 198 ? -16.154 0.443 -8.531 1.00 87.19 198 PRO A CA 1
ATOM 1596 C C . PRO A 1 198 ? -17.025 -0.421 -7.611 1.00 87.19 198 PRO A C 1
ATOM 1598 O O . PRO A 1 198 ? -16.526 -1.220 -6.818 1.00 87.19 198 PRO A O 1
ATOM 1601 N N . THR A 1 199 ? -18.344 -0.340 -7.788 1.00 85.38 199 THR A N 1
ATOM 1602 C CA . THR A 1 199 ? -19.331 -1.022 -6.931 1.00 85.38 199 THR A CA 1
ATOM 1603 C C . THR A 1 199 ? -19.178 -2.545 -6.892 1.00 85.38 199 THR A C 1
ATOM 1605 O O . THR A 1 199 ? -19.478 -3.156 -5.870 1.00 85.38 199 THR A O 1
ATOM 1608 N N . TYR A 1 200 ? -18.654 -3.170 -7.955 1.00 84.31 200 TYR A N 1
ATOM 1609 C CA . TYR A 1 200 ? -18.422 -4.621 -8.006 1.00 84.31 200 TYR A CA 1
ATOM 1610 C C . TYR A 1 200 ? -17.426 -5.123 -6.948 1.00 84.31 200 TYR A C 1
ATOM 1612 O O . TYR A 1 200 ? -17.391 -6.318 -6.653 1.00 84.31 200 TYR A O 1
ATOM 1620 N N . ILE A 1 201 ? -16.601 -4.239 -6.375 1.00 88.75 201 ILE A N 1
ATOM 1621 C CA . ILE A 1 201 ? -15.684 -4.586 -5.282 1.00 88.75 201 ILE A CA 1
ATOM 1622 C C . ILE A 1 201 ? -16.462 -5.038 -4.041 1.00 88.75 201 ILE A C 1
ATOM 1624 O O . ILE A 1 201 ? -16.049 -5.990 -3.373 1.00 88.75 201 ILE A O 1
ATOM 1628 N N . PHE A 1 202 ? -17.622 -4.423 -3.809 1.00 88.81 202 PHE A N 1
ATOM 1629 C CA . PHE A 1 202 ? -18.528 -4.665 -2.684 1.00 88.81 202 PHE A CA 1
ATOM 1630 C C . PHE A 1 202 ? -19.639 -5.666 -3.029 1.00 88.81 202 PHE A C 1
ATOM 1632 O O . PHE A 1 202 ? -20.734 -5.623 -2.468 1.00 88.81 202 PHE A O 1
ATOM 1639 N N . MET A 1 203 ? -19.376 -6.549 -3.992 1.00 85.94 203 MET A N 1
ATOM 1640 C CA . MET A 1 203 ? -20.270 -7.635 -4.371 1.00 85.94 203 MET A CA 1
ATOM 1641 C C . MET A 1 203 ? -19.542 -8.973 -4.260 1.00 85.94 203 MET A C 1
ATOM 1643 O O . MET A 1 203 ? -18.342 -9.094 -4.550 1.00 85.94 203 MET A O 1
ATOM 1647 N N . ASP A 1 204 ? -20.293 -10.003 -3.886 1.00 74.62 204 ASP A N 1
ATOM 1648 C CA . ASP A 1 204 ? -19.865 -11.375 -4.100 1.00 74.62 204 ASP A CA 1
ATOM 1649 C C . ASP A 1 204 ? -19.892 -11.677 -5.598 1.00 74.62 204 ASP A C 1
ATOM 1651 O O . ASP A 1 204 ? -20.913 -11.516 -6.272 1.00 74.62 204 ASP A O 1
ATOM 1655 N N . GLN A 1 205 ? -18.747 -12.098 -6.134 1.00 61.91 205 GLN A N 1
ATOM 1656 C CA . GLN A 1 205 ? -18.685 -12.600 -7.500 1.00 61.91 205 GLN A CA 1
ATOM 1657 C C . GLN A 1 205 ? -19.316 -13.994 -7.511 1.00 61.91 205 GLN A C 1
ATOM 1659 O O . GLN A 1 205 ? -18.850 -14.880 -6.791 1.00 61.91 205 GLN A O 1
ATOM 1664 N N . LYS A 1 206 ? -20.424 -14.123 -8.248 1.00 48.94 206 LYS A N 1
ATOM 1665 C CA . LYS A 1 206 ? -21.138 -15.384 -8.484 1.00 48.94 206 LYS A CA 1
ATOM 1666 C C . LYS A 1 206 ? -20.349 -16.309 -9.397 1.00 48.94 206 LYS A C 1
ATOM 1668 O O . LYS A 1 206 ? -19.703 -15.782 -10.329 1.00 48.94 206 LYS A O 1
#

pLDDT: mean 86.03, std 14.92, range [30.92, 98.19]

Organism: NCBI:txid1278244

Radius of gyration: 18.35 Å; chains: 1; bounding box: 37×52×44 Å